Protein AF-A0A7S1MQ57-F1 (afdb_monomer)

Sequence (309 aa):
SARTLACVPDRVHLPRHAWRSRSSGGIPPAQSTDMIHCTVWNVAGEHLELELEPSRDIWSVKQAIASEWRMPATCQKIVLGRSVLQDKLHIGSICPGGETTLSLMLVISLDSLCSVLYGTRRRGQIEALGDLGVLGPRGGSAALTAVIGRLEDIHEDVRQAAVRALKEVAHRGDPIAFAAVSARLEHEDPDVRRTVVEALAQIALPGDQQAVALVCTRLEDIHEDVRRSAVQALEQVAGRGNEQALALLLRLLRHQNGAVRRAALHALSRVVRHGDQRAVTAASECLERENEISVRRSVVQALALVAAK

InterPro domains:
  IPR000626 Ubiquitin-like domain [PS50053] (36-106)
  IPR000626 Ubiquitin-like domain [SM00213] (36-107)
  IPR004155 PBS lyase HEAT-like repeat [SM00567] (156-188)
  IPR004155 PBS lyase HEAT-like repeat [SM00567] (190-222)
  IPR004155 PBS lyase HEAT-like repeat [SM00567] (224-256)
  IPR004155 PBS lyase HEAT-like repeat [SM00567] (258-290)
  IPR011989 Armadillo-like helical [G3DSA:1.25.10.10] (110-309)
  IPR016024 Armadillo-type fold [SSF48371] (125-305)
  IPR029071 Ubiquitin-like domain superfamily [SSF54236] (29-106)

Solvent-accessible surface area (backbone atoms only — not comparable to full-atom values): 16988 Å² total; per-residue (Å²): 134,82,89,88,84,92,89,81,91,77,85,85,82,83,82,95,76,83,93,84,79,88,81,93,77,98,66,82,80,77,73,82,73,70,51,29,43,30,39,39,31,38,90,86,72,54,71,47,82,41,85,35,56,44,86,39,33,44,45,61,53,33,51,54,48,22,67,75,70,50,35,48,55,74,33,60,43,42,31,50,99,89,42,76,63,55,53,84,44,39,50,50,80,74,40,74,95,77,54,48,66,44,77,37,39,42,41,85,42,56,69,62,41,52,58,34,55,77,42,93,47,62,69,50,28,30,53,37,27,48,42,44,24,58,40,14,56,82,45,44,72,63,43,46,51,57,32,58,67,26,39,71,44,97,41,68,68,40,21,53,31,18,44,55,17,41,50,45,30,41,58,70,57,38,65,66,59,48,52,64,47,56,72,41,59,80,45,88,55,58,71,34,24,24,46,36,40,54,34,48,38,57,32,47,42,73,56,34,68,65,56,34,51,59,36,55,61,31,29,70,46,92,51,65,64,32,16,52,35,20,34,59,22,40,46,52,21,32,31,75,58,30,66,67,54,48,56,54,32,61,55,31,54,69,47,90,53,59,72,31,25,34,34,24,32,62,27,45,48,55,24,52,45,62,59,44,62,67,61,49,52,51,40,50,58,34,47,76,75,51,81,54,68,71,40,43,50,39,33,56,54,24,45,56,53,31,64,39,127

Secondary structure (DSSP, 8-state):
----------PPPPP------------PPPP----EEEEEEETTS-EEEEEE-TT-BHHHHHHHHHHHHT--GGGEEEEETTEEPPTT-BGGGTSGGG--EEEEEEEE--HHHHHHHTSS-HHHHHHHHHHHHHHGGGGHHHHHHHHHTTTT-SSHHHHHHHHHHHHHHSPTT-HHHHHHHHTTTT-SSHHHHHHHHHHHHHHSPTT-HHHHHHHHGGGG-SSHHHHHHHHHHHHHHT-TT-HHHHHHHHHHTT-SSHHHHHHHHHHHHHHSPTT-HHHHHHHHHHHHH---HHHHHHHHHHHHHHH--

Radius of gyration: 29.79 Å; Cα contacts (8 Å, |Δi|>4): 469; chains: 1; bounding box: 63×73×82 Å

Mean predicted aligned error: 9.72 Å

Organism: Alexandrium catenella (NCBI:txid2925)

Structure (mmCIF, N/CA/C/O backbone):
data_AF-A0A7S1MQ57-F1
#
_entry.id   AF-A0A7S1MQ57-F1
#
loop_
_atom_site.group_PDB
_atom_site.id
_atom_site.type_symbol
_atom_site.label_atom_id
_atom_site.label_alt_id
_atom_site.label_comp_id
_atom_site.label_asym_id
_atom_site.label_entity_id
_atom_site.label_seq_id
_atom_site.pdbx_PDB_ins_code
_atom_site.Cartn_x
_atom_site.Cartn_y
_atom_site.Cartn_z
_atom_site.occupancy
_atom_site.B_iso_or_equiv
_atom_site.auth_seq_id
_atom_site.auth_comp_id
_atom_site.auth_asym_id
_atom_site.auth_atom_id
_atom_site.pdbx_PDB_model_num
ATOM 1 N N . SER A 1 1 ? 5.067 -58.489 -5.556 1.00 39.12 1 SER A N 1
ATOM 2 C CA . SER A 1 1 ? 4.916 -58.619 -4.085 1.00 39.12 1 SER A CA 1
ATOM 3 C C . SER A 1 1 ? 4.414 -57.280 -3.556 1.00 39.12 1 SER A C 1
ATOM 5 O O . SER A 1 1 ? 4.884 -56.268 -4.049 1.00 39.12 1 SER A O 1
ATOM 7 N N . ALA A 1 2 ? 3.304 -57.193 -2.811 1.00 31.59 2 ALA A N 1
ATOM 8 C CA . ALA A 1 2 ? 3.103 -57.632 -1.411 1.00 31.59 2 ALA A CA 1
ATOM 9 C C . ALA A 1 2 ? 3.851 -56.690 -0.428 1.00 31.59 2 ALA A C 1
ATOM 11 O O . ALA A 1 2 ? 5.057 -56.548 -0.580 1.00 31.59 2 ALA A O 1
ATOM 12 N N . ARG A 1 3 ? 3.167 -55.869 0.402 1.00 29.67 3 ARG A N 1
ATOM 13 C CA . ARG A 1 3 ? 2.449 -56.185 1.682 1.00 29.67 3 ARG A CA 1
ATOM 14 C C . ARG A 1 3 ? 3.435 -56.589 2.802 1.00 29.67 3 ARG A C 1
ATOM 16 O O . ARG A 1 3 ? 4.284 -57.416 2.513 1.00 29.67 3 ARG A O 1
ATOM 23 N N . THR A 1 4 ? 3.386 -56.155 4.075 1.00 30.98 4 THR A N 1
ATOM 24 C CA . THR A 1 4 ? 2.591 -55.187 4.909 1.00 30.98 4 THR A CA 1
ATOM 25 C C . THR A 1 4 ? 3.384 -54.987 6.241 1.00 30.98 4 THR A C 1
ATOM 27 O O . THR A 1 4 ? 4.345 -55.725 6.427 1.00 30.98 4 THR A O 1
ATOM 30 N N . LEU A 1 5 ? 3.147 -54.107 7.234 1.00 31.78 5 LEU A N 1
ATOM 31 C CA . LEU A 1 5 ? 2.093 -53.158 7.691 1.00 31.78 5 LEU A CA 1
ATOM 32 C C . LEU A 1 5 ? 2.758 -51.782 8.047 1.00 31.78 5 LEU A C 1
ATOM 34 O O . LEU A 1 5 ? 3.974 -51.690 7.936 1.00 31.78 5 LEU A O 1
ATOM 38 N N . ALA A 1 6 ? 2.140 -50.645 8.435 1.00 31.67 6 ALA A N 1
ATOM 39 C CA . ALA A 1 6 ? 0.781 -50.217 8.851 1.00 31.67 6 ALA A CA 1
ATOM 40 C C . ALA A 1 6 ? 0.363 -50.377 10.351 1.00 31.67 6 ALA A C 1
ATOM 42 O O . ALA A 1 6 ? -0.307 -51.345 10.694 1.00 31.67 6 ALA A O 1
ATOM 43 N N . CYS A 1 7 ? 0.659 -49.396 11.230 1.00 28.64 7 CYS A N 1
ATOM 44 C CA . CYS A 1 7 ? 0.132 -49.334 12.615 1.00 28.64 7 CYS A CA 1
ATOM 45 C C . CYS A 1 7 ? -0.243 -47.892 13.043 1.00 28.64 7 CYS A C 1
ATOM 47 O O . CYS A 1 7 ? 0.541 -46.970 12.821 1.00 28.64 7 CYS A O 1
ATOM 49 N N . VAL A 1 8 ? -1.432 -47.698 13.635 1.00 34.25 8 VAL A N 1
ATOM 50 C CA . VAL A 1 8 ? -2.005 -46.409 14.094 1.00 34.25 8 VAL A CA 1
ATOM 51 C C . VAL A 1 8 ? -2.876 -46.671 15.335 1.00 34.25 8 VAL A C 1
ATOM 53 O O . VAL A 1 8 ? -3.665 -47.612 15.279 1.00 34.25 8 VAL A O 1
ATOM 56 N N . PRO A 1 9 ? -2.804 -45.865 16.415 1.00 34.56 9 PRO A N 1
ATOM 57 C CA . PRO A 1 9 ? -3.698 -46.000 17.564 1.00 34.56 9 PRO A CA 1
ATOM 58 C C . PRO A 1 9 ? -5.023 -45.231 17.381 1.00 34.56 9 PRO A C 1
ATOM 60 O O . PRO A 1 9 ? -5.076 -44.006 17.445 1.00 34.56 9 PRO A O 1
ATOM 63 N N . ASP A 1 10 ? -6.076 -46.004 17.133 1.00 30.19 10 ASP A N 1
ATOM 64 C CA . ASP A 1 10 ? -7.460 -45.887 17.620 1.00 30.19 10 ASP A CA 1
ATOM 65 C C . ASP A 1 10 ? -8.143 -44.519 17.829 1.00 30.19 10 ASP A C 1
ATOM 67 O O . ASP A 1 10 ? -7.842 -43.728 18.724 1.00 30.19 10 ASP A O 1
ATOM 71 N N . ARG A 1 11 ? -9.260 -44.347 17.105 1.00 30.67 11 ARG A N 1
ATOM 72 C CA . ARG A 1 11 ? -10.361 -43.450 17.488 1.00 30.67 11 ARG A CA 1
ATOM 73 C C . ARG A 1 11 ? -11.275 -44.163 18.489 1.00 30.67 11 ARG A C 1
ATOM 75 O O . ARG A 1 11 ? -11.934 -45.132 18.120 1.00 30.67 11 ARG A O 1
ATOM 82 N N . VAL A 1 12 ? -11.411 -43.641 19.706 1.00 33.25 12 VAL A N 1
ATOM 83 C CA . VAL A 1 12 ? -12.428 -44.123 20.657 1.00 33.25 12 VAL A CA 1
ATOM 84 C C . VAL A 1 12 ? -13.799 -43.532 20.306 1.00 33.25 12 VAL A C 1
ATOM 86 O O . VAL A 1 12 ? -13.978 -42.314 20.301 1.00 33.25 12 VAL A O 1
ATOM 89 N N . HIS A 1 13 ? -14.787 -44.387 20.028 1.00 30.33 13 HIS A N 1
ATOM 90 C CA . HIS A 1 13 ? -16.187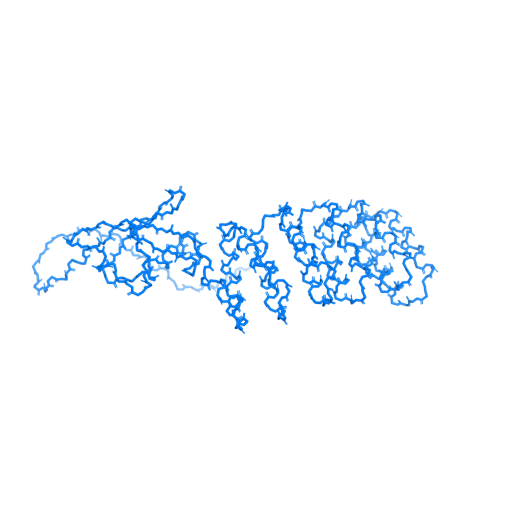 -43.975 19.891 1.00 30.33 13 HIS A CA 1
ATOM 91 C C . HIS A 1 13 ? -16.857 -43.828 21.267 1.00 30.33 13 HIS A C 1
ATOM 93 O O . HIS A 1 13 ? -16.832 -44.756 22.073 1.00 30.33 13 HIS A O 1
ATOM 99 N N . LEU A 1 14 ? -17.526 -42.695 21.504 1.00 33.34 14 LEU A N 1
ATOM 100 C CA . LEU A 1 14 ? -18.406 -42.498 22.662 1.00 33.34 14 LEU A CA 1
ATOM 101 C C . LEU A 1 14 ? -19.848 -42.946 22.331 1.00 33.34 14 LEU A C 1
ATOM 103 O O . LEU A 1 14 ? -20.381 -42.531 21.296 1.00 33.34 14 LEU A O 1
ATOM 107 N N . PRO A 1 15 ? -20.505 -43.764 23.177 1.00 33.03 15 PRO A N 1
ATOM 108 C CA . PRO A 1 15 ? -21.867 -44.241 22.937 1.00 33.03 15 PRO A CA 1
ATOM 109 C C . PRO A 1 15 ? -22.944 -43.218 23.343 1.00 33.03 15 PRO A C 1
ATOM 111 O O . PRO A 1 15 ? -22.799 -42.475 24.313 1.00 33.03 15 PRO A O 1
ATOM 114 N N . ARG A 1 16 ? -24.079 -43.222 22.630 1.00 36.41 16 ARG A N 1
ATOM 115 C CA . ARG A 1 16 ? -25.263 -42.397 22.935 1.00 36.41 16 ARG A CA 1
ATOM 116 C C . ARG A 1 16 ? -26.226 -43.108 23.898 1.00 36.41 16 ARG A C 1
ATOM 118 O O . ARG A 1 16 ? -27.063 -43.881 23.443 1.00 36.41 16 ARG A O 1
ATOM 125 N N . HIS A 1 17 ? -26.209 -42.753 25.182 1.00 32.81 17 HIS A N 1
ATOM 126 C CA . HIS A 1 17 ? -27.318 -43.018 26.114 1.00 32.81 17 HIS A CA 1
ATOM 127 C C . HIS A 1 17 ? -27.530 -41.770 26.990 1.00 32.81 17 HIS A C 1
ATOM 129 O O . HIS A 1 17 ? -26.590 -41.295 27.611 1.00 32.81 17 HIS A O 1
ATOM 135 N N . ALA A 1 18 ? -28.648 -41.048 26.873 1.00 32.56 18 ALA A N 1
ATOM 136 C CA . ALA A 1 18 ? -30.026 -41.382 27.273 1.00 32.56 18 ALA A CA 1
ATOM 137 C C . ALA A 1 18 ? -30.313 -40.935 28.720 1.00 32.56 18 ALA A C 1
ATOM 139 O O . ALA A 1 18 ? -29.734 -41.446 29.674 1.00 32.56 18 ALA A O 1
ATOM 140 N N . TRP A 1 19 ? -31.219 -39.962 28.856 1.00 31.66 19 TRP A N 1
ATOM 141 C CA . TRP A 1 19 ? -31.580 -39.322 30.122 1.00 31.66 19 TRP A CA 1
ATOM 142 C C . TRP A 1 19 ? -32.188 -40.323 31.117 1.00 31.66 19 TRP A C 1
ATOM 144 O O . TRP A 1 19 ? -33.050 -41.125 30.754 1.00 31.66 19 TRP A O 1
ATOM 154 N N . ARG A 1 20 ? -31.815 -40.213 32.397 1.00 30.41 20 ARG A N 1
ATOM 155 C CA . ARG A 1 20 ? -32.555 -40.795 33.528 1.00 30.41 20 ARG A CA 1
ATOM 156 C C . ARG A 1 20 ? -32.668 -39.777 34.658 1.00 30.41 20 ARG A C 1
ATOM 158 O O . ARG A 1 20 ? -31.769 -38.974 34.875 1.00 30.41 20 ARG A O 1
ATOM 165 N N . SER A 1 21 ? -33.796 -39.816 35.357 1.00 31.53 21 SER A N 1
ATOM 166 C CA . SER A 1 21 ? -34.178 -38.859 36.398 1.00 31.53 21 SER A CA 1
ATOM 167 C C . SER A 1 21 ? -34.260 -39.516 37.777 1.00 31.53 21 SER A C 1
ATOM 169 O O . SER A 1 21 ? -34.684 -40.668 37.848 1.00 31.53 21 SER A O 1
ATOM 171 N N . ARG A 1 22 ? -34.052 -38.712 38.836 1.00 30.22 22 ARG A N 1
ATOM 172 C CA . ARG A 1 22 ? -34.241 -39.030 40.274 1.00 30.22 22 ARG A CA 1
ATOM 173 C C . ARG A 1 22 ? -33.170 -39.972 40.873 1.00 30.22 22 ARG A C 1
ATOM 175 O O . ARG A 1 22 ? -32.734 -40.898 40.206 1.00 30.22 22 ARG A O 1
ATOM 182 N N . SER A 1 23 ? -32.727 -39.798 42.124 1.00 31.56 23 SER A N 1
ATOM 183 C CA . SER A 1 23 ? -32.911 -38.680 43.081 1.00 31.56 23 SER A CA 1
ATOM 184 C C . SER A 1 23 ? -31.938 -38.793 44.273 1.00 31.56 23 SER A C 1
ATOM 186 O O . SER A 1 23 ? -31.261 -39.803 44.423 1.00 31.56 23 SER A O 1
ATOM 188 N N . SER A 1 24 ? -31.966 -37.782 45.156 1.00 36.84 24 SER A N 1
ATOM 189 C CA . SER A 1 24 ? -31.534 -37.818 46.570 1.00 36.84 24 SER A CA 1
ATOM 190 C C . SER A 1 24 ? -30.064 -38.155 46.870 1.00 36.84 24 SER A C 1
ATOM 192 O O . SER A 1 24 ? -29.714 -39.296 47.155 1.00 36.84 24 SER A O 1
ATOM 194 N N . GLY A 1 25 ? -29.246 -37.103 46.953 1.00 31.19 25 GLY A N 1
ATOM 195 C CA . GLY A 1 25 ? -27.956 -37.067 47.647 1.00 31.19 25 GLY A CA 1
ATOM 196 C C . GLY A 1 25 ? -27.639 -35.610 47.996 1.00 31.19 25 GLY A C 1
ATOM 197 O O . GLY A 1 25 ? -27.698 -34.753 47.118 1.00 31.19 25 GLY A O 1
ATOM 198 N N . GLY A 1 26 ? -27.406 -35.302 49.274 1.00 40.75 26 GLY A N 1
ATOM 199 C CA . GLY A 1 26 ? -27.320 -33.921 49.764 1.00 40.75 26 GLY A CA 1
ATOM 200 C C . GLY A 1 26 ? -26.008 -33.225 49.403 1.00 40.75 26 GLY A C 1
ATOM 201 O O . GLY A 1 26 ? -25.047 -33.302 50.161 1.00 40.75 26 GLY A O 1
ATOM 202 N N . ILE A 1 27 ? -25.994 -32.509 48.281 1.00 37.72 27 ILE A N 1
ATOM 203 C CA . ILE A 1 27 ? -24.989 -31.492 47.945 1.00 37.72 27 ILE A CA 1
ATOM 204 C C . ILE A 1 27 ? -25.683 -30.130 48.138 1.00 37.72 27 ILE A C 1
ATOM 206 O O . ILE A 1 27 ? -26.845 -30.014 47.734 1.00 37.72 27 ILE A O 1
ATOM 210 N N . PRO A 1 28 ? -25.055 -29.108 48.759 1.00 35.34 28 PRO A N 1
ATOM 211 C CA . PRO A 1 28 ? -25.629 -27.762 48.764 1.00 35.34 28 PRO A CA 1
ATOM 212 C C . PRO A 1 28 ? -25.883 -27.323 47.314 1.00 35.34 28 PRO A C 1
ATOM 214 O O . PRO A 1 28 ? -25.069 -27.651 46.447 1.00 35.34 28 PRO A O 1
ATOM 217 N N . PRO A 1 29 ? -26.991 -26.621 47.015 1.00 35.69 29 PRO A N 1
ATOM 218 C CA . PRO A 1 29 ? -27.276 -26.228 45.646 1.00 35.69 29 PRO A CA 1
ATOM 219 C C . PRO A 1 29 ? -26.110 -25.393 45.120 1.00 35.69 29 PRO A C 1
ATOM 221 O O . PRO A 1 29 ? -25.782 -24.349 45.687 1.00 35.69 29 PRO A O 1
ATOM 224 N N . ALA A 1 30 ? -25.497 -25.855 44.026 1.00 40.47 30 ALA A N 1
ATOM 225 C CA . ALA A 1 30 ? -24.750 -24.955 43.167 1.00 40.47 30 ALA A CA 1
ATOM 226 C C . ALA A 1 30 ? -25.717 -23.820 42.822 1.00 40.47 30 ALA A C 1
ATOM 228 O O . ALA A 1 30 ? -26.823 -24.086 42.344 1.00 40.47 30 ALA A O 1
ATOM 229 N N . GLN A 1 31 ? -25.342 -22.591 43.178 1.00 43.78 31 GLN A N 1
ATOM 230 C CA . GLN A 1 31 ? -26.165 -21.413 42.928 1.00 43.78 31 GLN A CA 1
ATOM 231 C C . GLN A 1 31 ? -26.546 -21.418 41.449 1.00 43.78 31 GLN A C 1
ATOM 233 O O . GLN A 1 31 ? -25.677 -21.663 40.607 1.00 43.78 31 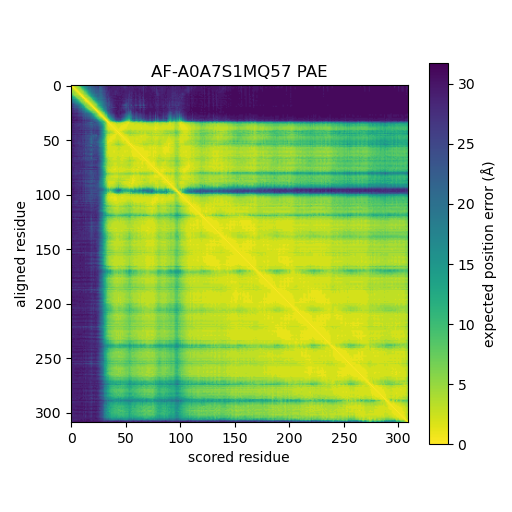GLN A O 1
ATOM 238 N N . SER A 1 32 ? -27.817 -21.164 41.124 1.00 45.31 32 SER A N 1
ATOM 239 C CA . SER A 1 32 ? -28.126 -20.806 39.748 1.00 45.31 32 SER A CA 1
ATOM 240 C C . SER A 1 32 ? -27.392 -19.496 39.483 1.00 45.31 32 SER A C 1
ATOM 242 O O . SER A 1 32 ? -27.707 -18.445 40.037 1.00 45.31 32 SER A O 1
ATOM 244 N N . THR A 1 33 ? -26.314 -19.585 38.710 1.00 56.50 33 THR A N 1
ATOM 245 C CA . THR A 1 33 ? -25.716 -18.422 38.073 1.00 56.50 33 THR A CA 1
ATOM 246 C C . THR A 1 33 ? -26.714 -18.004 37.013 1.00 56.50 33 THR A C 1
ATOM 248 O O . THR A 1 33 ? -26.653 -18.490 35.885 1.00 56.50 33 THR A O 1
ATOM 251 N N . ASP A 1 34 ? -27.699 -17.211 37.432 1.00 76.69 34 ASP A N 1
ATOM 252 C CA . ASP A 1 34 ? -28.772 -16.735 36.573 1.00 76.69 34 ASP A CA 1
ATOM 253 C C . ASP A 1 34 ? -28.119 -15.982 35.409 1.00 76.69 34 ASP A C 1
ATOM 255 O O . ASP A 1 34 ? -27.499 -14.928 35.586 1.00 76.69 34 ASP A O 1
ATOM 259 N N . MET A 1 35 ? -28.146 -16.620 34.238 1.00 87.94 35 MET A N 1
ATOM 260 C CA . MET A 1 35 ? -27.436 -16.147 33.057 1.00 87.94 35 MET A CA 1
ATOM 261 C C . MET A 1 35 ? -28.122 -14.887 32.544 1.00 87.94 35 MET A C 1
ATOM 263 O O . MET A 1 35 ? -29.351 -14.807 32.482 1.00 87.94 35 MET A O 1
ATOM 267 N N . ILE A 1 36 ? -27.309 -13.897 32.195 1.00 90.25 36 ILE A N 1
ATOM 268 C CA . ILE A 1 36 ? -27.773 -12.627 31.662 1.00 90.25 36 ILE A CA 1
ATOM 269 C C . ILE A 1 36 ? -27.693 -12.728 30.143 1.00 90.25 36 ILE A C 1
ATOM 271 O O . ILE A 1 36 ? -26.604 -12.703 29.563 1.00 90.25 36 ILE A O 1
ATOM 275 N N . HIS A 1 37 ? -28.861 -12.826 29.517 1.00 92.69 37 HIS A N 1
ATOM 276 C CA . HIS A 1 37 ? -29.028 -12.754 28.078 1.00 92.69 37 HIS A CA 1
ATOM 277 C C . HIS A 1 37 ? -28.747 -11.319 27.620 1.00 92.69 37 HIS A C 1
ATOM 279 O O . HIS A 1 37 ? -29.537 -10.396 27.843 1.00 92.69 37 HIS A O 1
ATOM 285 N N . CYS A 1 38 ? -27.586 -11.108 27.012 1.00 94.25 38 CYS A N 1
ATOM 286 C CA . CYS A 1 38 ? -27.109 -9.801 26.599 1.00 94.25 38 CYS A CA 1
ATOM 287 C C . CYS A 1 38 ? -27.206 -9.638 25.080 1.00 94.25 38 CYS A C 1
ATOM 289 O O . CYS A 1 38 ? -26.449 -10.259 24.334 1.00 94.25 38 CYS A O 1
ATOM 291 N N . THR A 1 39 ? -28.073 -8.740 24.618 1.00 95.25 39 THR A N 1
ATOM 292 C CA . THR A 1 39 ? -28.155 -8.338 23.211 1.00 95.25 39 THR A CA 1
ATOM 293 C C . THR A 1 39 ? -27.267 -7.116 22.978 1.00 95.25 39 THR A C 1
ATOM 295 O O . THR A 1 39 ? -27.551 -6.017 23.461 1.00 95.25 39 THR A O 1
ATOM 298 N N . VAL A 1 40 ? -26.176 -7.287 22.234 1.00 96.62 40 VAL A N 1
ATOM 299 C CA . VAL A 1 40 ? -25.309 -6.188 21.793 1.00 96.62 40 VAL A CA 1
ATOM 300 C C . VAL A 1 40 ? -25.758 -5.731 20.412 1.00 96.62 40 VAL A C 1
ATOM 302 O O . VAL A 1 40 ? -25.633 -6.477 19.448 1.00 96.62 40 VAL A O 1
ATOM 305 N N . TRP A 1 41 ? -26.239 -4.499 20.301 1.00 96.44 41 TRP A N 1
ATOM 306 C CA . TRP A 1 41 ? -26.626 -3.862 19.041 1.00 96.44 41 TRP A CA 1
ATOM 307 C C . TRP A 1 41 ? -25.478 -3.029 18.467 1.00 96.44 41 TRP A C 1
ATOM 309 O O . TRP A 1 41 ? -24.683 -2.472 19.224 1.00 96.44 41 TRP A O 1
ATOM 319 N N . ASN A 1 42 ? -25.425 -2.854 17.146 1.00 93.31 42 ASN A N 1
ATOM 320 C CA . ASN A 1 42 ? -24.592 -1.840 16.495 1.00 93.31 42 ASN A CA 1
ATOM 321 C C . ASN A 1 42 ? -25.435 -0.732 15.837 1.00 93.31 42 ASN A C 1
ATOM 323 O O . ASN A 1 42 ? -26.652 -0.842 15.695 1.00 93.31 42 ASN A O 1
ATOM 327 N N . VAL A 1 43 ? -24.781 0.361 15.435 1.00 89.19 43 VAL A N 1
ATOM 328 C CA . VAL A 1 43 ? -25.449 1.548 14.862 1.00 89.19 43 VAL A CA 1
ATOM 329 C C . VAL A 1 43 ? -26.128 1.318 13.501 1.00 89.19 43 VAL A C 1
ATOM 331 O O . VAL A 1 43 ? -26.846 2.200 13.039 1.00 89.19 43 VAL A O 1
ATOM 334 N N . ALA A 1 44 ? -25.926 0.160 12.862 1.00 88.31 44 ALA A N 1
ATOM 335 C CA . ALA A 1 44 ? -26.622 -0.250 11.640 1.00 88.31 44 ALA A CA 1
ATOM 336 C C . ALA A 1 44 ? -27.863 -1.130 11.913 1.00 88.31 44 ALA A C 1
ATOM 338 O O . ALA A 1 44 ? -28.582 -1.471 10.976 1.00 88.31 44 ALA A O 1
ATOM 339 N N . GLY A 1 45 ? -28.134 -1.484 13.177 1.00 90.38 45 GLY A N 1
ATOM 340 C CA . GLY A 1 45 ? -29.258 -2.336 13.581 1.00 90.38 45 GLY A CA 1
ATOM 341 C C . GLY A 1 45 ? -28.957 -3.840 13.591 1.00 90.38 45 GLY A C 1
ATOM 342 O O . GLY A 1 45 ? -29.840 -4.632 13.921 1.00 90.38 45 GLY A O 1
ATOM 343 N N . GLU A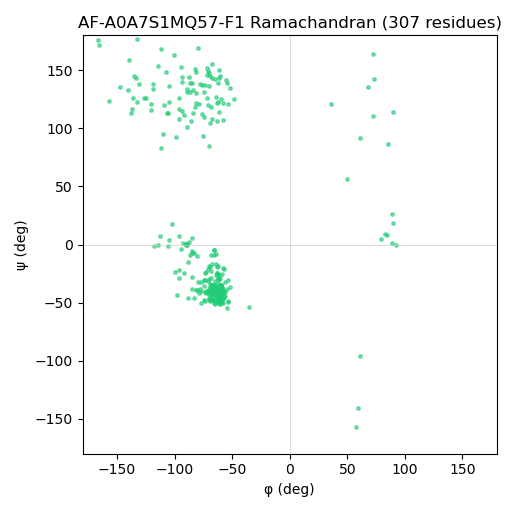 1 46 ? -27.725 -4.249 13.276 1.00 92.56 46 GLU A N 1
ATOM 344 C CA . GLU A 1 46 ? -27.272 -5.628 13.489 1.00 92.56 46 GLU A CA 1
ATOM 345 C C . GLU A 1 46 ? -27.094 -5.880 14.998 1.00 92.56 46 GLU A C 1
ATOM 347 O O . GLU A 1 46 ? -26.744 -4.963 15.750 1.00 92.56 46 GLU A O 1
ATOM 352 N N . HIS A 1 47 ? -27.313 -7.116 15.450 1.00 94.38 47 HIS A N 1
ATOM 353 C CA . HIS A 1 47 ? -27.174 -7.494 16.857 1.00 94.38 47 HIS A CA 1
ATOM 354 C C . HIS A 1 47 ? -26.512 -8.861 17.050 1.00 94.38 47 HIS A C 1
ATOM 356 O O . HIS A 1 47 ? -26.458 -9.684 16.138 1.00 94.38 47 HIS A O 1
ATOM 362 N N . LEU A 1 48 ? -25.966 -9.058 18.248 1.00 94.88 48 LEU A N 1
ATOM 363 C CA . LEU A 1 48 ? -25.315 -10.275 18.714 1.00 94.88 48 LEU A CA 1
ATOM 364 C C . LEU A 1 48 ? -25.863 -10.620 20.100 1.00 94.88 48 LEU A C 1
ATOM 366 O O . LEU A 1 48 ? -25.774 -9.810 21.021 1.00 94.88 48 LEU A O 1
ATOM 370 N N . GLU A 1 49 ? -26.425 -11.815 20.236 1.00 95.38 49 GLU A N 1
ATOM 371 C CA . GLU A 1 49 ? -26.909 -12.361 21.506 1.00 95.38 49 GLU A CA 1
ATOM 372 C C . GLU A 1 49 ? -25.783 -13.128 22.214 1.00 95.38 49 GLU A C 1
ATOM 374 O O . GLU A 1 49 ? -25.065 -13.914 21.594 1.00 95.38 49 GLU A O 1
ATOM 379 N N . LEU A 1 50 ? -25.612 -12.885 23.515 1.00 93.69 50 LEU A N 1
ATOM 380 C CA . LEU A 1 50 ? -24.568 -13.476 24.352 1.00 93.69 50 LEU A CA 1
ATOM 381 C C . LEU A 1 50 ? -25.154 -13.916 25.696 1.00 93.69 50 LEU A C 1
ATOM 383 O O . LEU A 1 50 ? -25.699 -13.095 26.426 1.00 93.69 50 LEU A O 1
ATOM 387 N N . GLU A 1 51 ? -24.967 -15.179 26.071 1.00 93.38 51 GLU A N 1
ATOM 388 C CA . GLU A 1 51 ? -25.260 -15.659 27.427 1.00 93.38 51 GLU A CA 1
ATOM 389 C C . GLU A 1 51 ? -24.063 -15.375 28.344 1.00 93.38 51 GLU A C 1
ATOM 391 O O . GLU A 1 51 ? -22.983 -15.945 28.163 1.00 93.38 51 GLU A O 1
ATOM 396 N N . LEU A 1 52 ? -24.236 -14.481 29.322 1.00 91.31 52 LEU A N 1
ATOM 397 C CA . LEU A 1 52 ? -23.153 -13.991 30.178 1.00 91.31 52 LEU A CA 1
ATOM 398 C C . LEU A 1 52 ? -23.387 -14.325 31.655 1.00 91.31 52 LEU A C 1
ATOM 400 O O . LEU A 1 52 ? -24.451 -14.065 32.210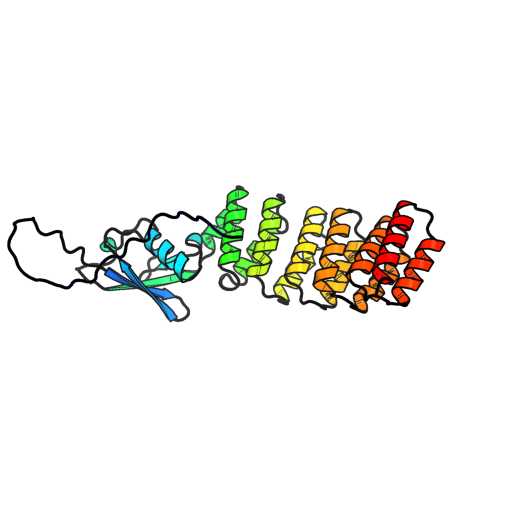 1.00 91.31 52 LEU A O 1
ATOM 404 N N . GLU A 1 53 ? -22.355 -14.835 32.328 1.00 90.75 53 GLU A N 1
ATOM 405 C CA . GLU A 1 53 ? -22.352 -14.888 33.793 1.00 90.75 53 GLU A CA 1
ATOM 406 C C . GLU A 1 53 ? -22.281 -13.452 34.368 1.00 90.75 53 GLU A C 1
ATOM 408 O O . GLU A 1 53 ? -21.499 -12.636 33.860 1.00 90.75 53 GLU A O 1
ATOM 413 N N . PRO A 1 54 ? -22.963 -13.137 35.488 1.00 89.38 54 PRO A N 1
ATOM 414 C CA . PRO A 1 54 ? -22.843 -11.837 36.167 1.00 89.38 54 PRO A CA 1
ATOM 415 C C . PRO A 1 54 ? -21.409 -11.474 36.605 1.00 89.38 54 PRO A C 1
ATOM 417 O O . PRO A 1 54 ? -21.106 -10.300 36.828 1.00 89.38 54 PRO A O 1
ATOM 420 N N . SER A 1 55 ? -20.540 -12.486 36.721 1.00 90.06 55 SER A N 1
ATOM 421 C CA . SER A 1 55 ? -19.108 -12.419 37.041 1.00 90.06 55 SER A CA 1
ATOM 422 C C . SER A 1 55 ? -18.239 -11.831 35.921 1.00 90.06 55 SER A C 1
ATOM 424 O O . SER A 1 55 ? -17.102 -11.440 36.185 1.00 90.06 55 SER A O 1
ATOM 426 N N . ARG A 1 56 ? -18.733 -11.792 34.675 1.00 92.69 56 ARG A N 1
ATOM 427 C CA . ARG A 1 56 ? -17.962 -11.329 33.513 1.00 92.69 56 ARG A CA 1
ATOM 428 C C . ARG A 1 56 ? -17.752 -9.828 33.534 1.00 92.69 56 ARG A C 1
ATOM 430 O O . ARG A 1 56 ? -18.579 -9.079 34.046 1.00 92.69 56 ARG A O 1
ATOM 437 N N . ASP A 1 57 ? -16.658 -9.403 32.916 1.00 95.12 57 ASP A N 1
ATOM 438 C CA . ASP A 1 57 ? -16.332 -8.003 32.693 1.00 95.12 57 ASP A CA 1
ATOM 439 C C . ASP A 1 57 ? -16.668 -7.549 31.261 1.00 95.12 57 ASP A C 1
ATOM 441 O O . ASP A 1 57 ? -16.857 -8.348 30.339 1.00 95.12 57 ASP A O 1
ATOM 445 N N . ILE A 1 58 ? -16.742 -6.234 31.061 1.00 95.25 58 ILE A N 1
ATOM 446 C CA . ILE A 1 58 ? -16.973 -5.625 29.743 1.00 95.25 58 ILE A CA 1
ATOM 447 C C . ILE A 1 58 ? -15.858 -5.987 28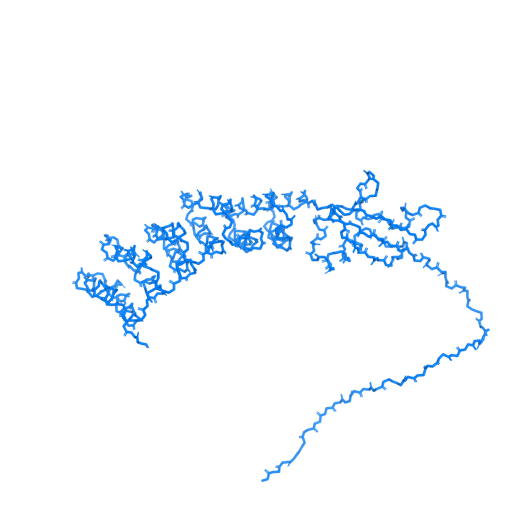.749 1.00 95.25 58 ILE A C 1
ATOM 449 O O . ILE A 1 58 ? -16.125 -6.102 27.553 1.00 95.25 58 ILE A O 1
ATOM 453 N N . TRP A 1 59 ? -14.632 -6.244 29.214 1.00 94.25 59 TRP A N 1
ATOM 454 C CA . TRP A 1 59 ? -13.559 -6.776 28.372 1.00 94.25 59 TRP A CA 1
ATOM 455 C C . TRP A 1 59 ? -13.890 -8.159 27.783 1.00 94.25 59 TRP A C 1
ATOM 457 O O . TRP A 1 59 ? -13.706 -8.361 26.582 1.00 94.25 59 TRP A O 1
ATOM 467 N N . SER A 1 60 ? -14.448 -9.086 28.570 1.00 93.75 60 SER A N 1
ATOM 468 C CA . SER A 1 60 ? -14.924 -10.389 28.073 1.00 93.75 60 SER A CA 1
ATOM 469 C C . SER A 1 60 ? -15.978 -10.226 26.970 1.00 93.75 60 SER A C 1
ATOM 471 O O . SER A 1 60 ? -15.924 -10.919 25.953 1.00 93.75 60 SER A O 1
ATOM 473 N N . VAL A 1 61 ? -16.901 -9.269 27.126 1.00 94.56 61 VAL A N 1
ATOM 474 C CA . VAL A 1 61 ? -17.911 -8.948 26.099 1.00 94.56 61 VAL A CA 1
ATOM 475 C C . VAL A 1 61 ? -17.249 -8.399 24.833 1.00 94.56 61 VAL A C 1
ATOM 477 O O . VAL A 1 61 ? -17.558 -8.855 23.732 1.00 94.56 61 VAL A O 1
ATOM 480 N N . LYS A 1 62 ? -16.269 -7.495 24.971 1.00 95.56 62 LYS A N 1
ATOM 481 C CA . LYS A 1 62 ? -15.486 -6.993 23.831 1.00 95.56 62 LYS A CA 1
ATOM 482 C C . LYS A 1 62 ? -14.749 -8.101 23.081 1.00 95.56 62 LYS A C 1
ATOM 484 O O . LYS A 1 62 ? -14.675 -8.053 21.854 1.00 95.56 62 LYS A O 1
ATOM 489 N N . GLN A 1 63 ? -14.215 -9.099 23.788 1.00 94.56 63 GLN A N 1
ATOM 490 C CA . GLN A 1 63 ? -13.556 -10.253 23.170 1.00 94.56 63 GLN A CA 1
ATOM 491 C C . GLN A 1 63 ? -14.537 -11.127 22.375 1.00 94.56 63 GLN A C 1
ATOM 493 O O . GLN A 1 63 ? -14.204 -11.534 21.262 1.00 94.56 63 GLN A O 1
ATOM 498 N N . ALA A 1 64 ? -15.753 -11.357 22.885 1.00 94.00 64 ALA A N 1
ATOM 499 C CA . ALA A 1 64 ? -16.798 -12.077 22.151 1.00 94.00 64 ALA A CA 1
ATOM 500 C C . ALA A 1 64 ? -17.191 -11.338 20.856 1.00 94.00 64 ALA A C 1
ATOM 502 O O . ALA A 1 64 ? -17.126 -11.913 19.768 1.00 94.00 64 ALA A O 1
ATOM 503 N N . ILE A 1 65 ? -17.478 -10.034 20.954 1.00 94.06 65 ILE A N 1
ATOM 504 C CA . ILE A 1 65 ? -17.774 -9.177 19.794 1.00 94.06 65 ILE A CA 1
ATOM 505 C C . ILE A 1 65 ? -16.595 -9.158 18.802 1.00 94.06 65 ILE A C 1
ATOM 507 O O . ILE A 1 65 ? -16.804 -9.181 17.589 1.00 94.06 65 ILE A O 1
ATOM 511 N N . ALA A 1 66 ? -15.349 -9.132 19.289 1.00 93.94 66 ALA A N 1
ATOM 512 C CA . ALA A 1 66 ? -14.164 -9.101 18.432 1.00 93.94 66 ALA A CA 1
ATOM 513 C C . ALA A 1 66 ? -13.992 -10.384 17.608 1.00 93.94 66 ALA A C 1
ATOM 515 O O . ALA A 1 66 ? -13.595 -10.302 16.444 1.00 93.94 66 ALA A O 1
ATOM 516 N N . SER A 1 67 ? -14.318 -11.539 18.196 1.00 92.38 67 SER A N 1
ATOM 517 C CA . SER A 1 67 ? -14.331 -12.831 17.506 1.00 92.38 67 SER A CA 1
ATOM 518 C C . SER A 1 67 ? -15.403 -12.869 16.414 1.00 92.38 67 SER A C 1
ATOM 520 O O . SER A 1 67 ? -15.097 -13.188 15.266 1.00 92.38 67 SER A O 1
ATOM 522 N N . GLU A 1 68 ? -16.643 -12.508 16.755 1.00 93.56 68 GLU A N 1
ATOM 523 C CA . GLU A 1 68 ? -17.793 -12.685 15.862 1.00 93.56 68 GLU A CA 1
ATOM 524 C C . GLU A 1 68 ? -17.844 -11.628 14.749 1.00 93.56 68 GLU A C 1
ATOM 526 O O . GLU A 1 68 ? -17.917 -11.943 13.562 1.00 93.56 68 GLU A O 1
ATOM 531 N N . TRP A 1 69 ? -17.733 -10.346 15.108 1.00 91.88 69 TRP A N 1
ATOM 532 C CA . TRP A 1 69 ? -17.859 -9.232 14.161 1.00 91.88 69 TRP A CA 1
ATOM 533 C C . TRP A 1 69 ? -16.538 -8.829 13.498 1.00 91.88 69 TRP A C 1
ATOM 535 O O . TRP A 1 69 ? -16.536 -7.912 12.672 1.00 91.88 69 TRP A O 1
ATOM 545 N N . ARG A 1 70 ? -15.427 -9.511 13.825 1.00 91.75 70 ARG A N 1
ATOM 546 C CA . ARG A 1 70 ? -14.060 -9.226 13.345 1.00 91.75 70 ARG A CA 1
ATOM 547 C C . ARG A 1 70 ? -13.687 -7.753 13.509 1.00 91.75 70 ARG A C 1
ATOM 549 O O . ARG A 1 70 ? -13.364 -7.058 12.551 1.00 91.75 70 ARG A O 1
ATOM 556 N N . MET A 1 71 ? -13.789 -7.266 14.739 1.00 92.69 71 MET A N 1
ATOM 557 C CA . MET A 1 71 ? -13.570 -5.863 15.080 1.00 92.69 71 MET A CA 1
ATOM 558 C C . MET A 1 71 ? -12.736 -5.773 16.367 1.00 92.69 71 MET A C 1
ATOM 560 O O . MET A 1 71 ? -13.218 -6.200 17.420 1.00 92.69 71 MET A O 1
ATOM 564 N N . PRO A 1 72 ? -11.519 -5.203 16.329 1.00 93.56 72 PRO A N 1
ATOM 565 C CA . PRO A 1 72 ? -10.617 -5.180 17.479 1.00 93.56 72 PRO A CA 1
ATOM 566 C C . PRO A 1 72 ? -11.253 -4.588 18.738 1.00 93.56 72 PRO A C 1
ATOM 568 O O . PRO A 1 72 ? -11.948 -3.578 18.661 1.00 93.56 72 PRO A O 1
ATOM 571 N N . ALA A 1 73 ? -10.997 -5.183 19.909 1.00 92.69 73 ALA A N 1
ATOM 572 C CA . ALA A 1 73 ? -11.546 -4.734 21.199 1.00 92.69 73 ALA A CA 1
ATOM 573 C C . ALA A 1 73 ? -11.166 -3.277 21.556 1.00 92.69 73 ALA A C 1
ATOM 575 O O . ALA A 1 73 ? -11.901 -2.584 22.263 1.00 92.69 73 ALA A O 1
ATOM 576 N N . THR A 1 74 ? -10.042 -2.808 21.013 1.00 90.12 74 THR A N 1
ATOM 577 C CA . THR A 1 74 ? -9.539 -1.425 21.027 1.00 90.12 74 THR A CA 1
ATOM 578 C C . THR A 1 74 ? -10.458 -0.433 20.305 1.00 90.12 74 THR A C 1
ATOM 580 O O . THR A 1 74 ? -10.532 0.722 20.717 1.00 90.12 74 THR A O 1
ATOM 583 N N . CYS A 1 75 ? -11.196 -0.879 19.283 1.00 93.38 75 CYS A N 1
ATOM 584 C CA . CYS A 1 75 ? -12.156 -0.069 18.526 1.00 93.38 75 CYS A CA 1
ATOM 585 C C . CYS A 1 75 ? -13.539 0.033 19.193 1.00 93.38 75 CYS A C 1
ATOM 587 O O . CYS A 1 75 ? -14.418 0.739 18.694 1.00 93.38 75 CYS A O 1
ATOM 589 N N . GLN A 1 76 ? -13.783 -0.717 20.274 1.00 94.19 76 GLN A N 1
ATOM 590 C CA . GLN A 1 76 ? -15.130 -0.940 20.801 1.00 94.19 76 GLN A CA 1
ATOM 591 C C . GLN A 1 76 ? -15.478 0.018 21.940 1.00 94.19 76 GLN A C 1
ATOM 593 O O . GLN A 1 76 ? -14.902 -0.043 23.031 1.00 94.19 76 GLN A O 1
ATOM 598 N N . LYS A 1 77 ? -16.493 0.855 21.718 1.00 94.75 77 LYS A N 1
ATOM 599 C CA . LYS A 1 77 ? -17.074 1.746 22.726 1.00 94.75 77 LYS A CA 1
ATOM 600 C C . LYS A 1 77 ? -18.472 1.234 23.069 1.00 94.75 77 LYS A C 1
ATOM 602 O O . LYS A 1 77 ? -19.434 1.504 22.357 1.00 94.75 77 LYS A O 1
ATOM 607 N N . ILE A 1 78 ? -18.557 0.433 24.130 1.00 95.00 78 ILE A N 1
ATOM 608 C CA . ILE A 1 78 ? -19.816 -0.151 24.611 1.00 95.00 78 ILE A CA 1
ATOM 609 C C . ILE A 1 78 ? -20.524 0.870 25.510 1.00 95.00 78 ILE A C 1
ATOM 611 O O . ILE A 1 78 ? -19.901 1.485 26.377 1.00 95.00 78 ILE A O 1
ATOM 615 N N . VAL A 1 79 ? -21.820 1.066 25.281 1.00 95.06 79 VAL A N 1
ATOM 616 C CA . VAL A 1 79 ? -22.655 2.094 25.909 1.00 95.06 79 VAL A CA 1
ATOM 617 C C . VAL A 1 79 ? -23.937 1.465 26.450 1.00 95.06 79 VAL A C 1
ATOM 619 O O . VAL A 1 79 ? -24.575 0.660 25.772 1.00 95.06 79 VAL A O 1
ATOM 622 N N . LEU A 1 80 ? -24.345 1.879 27.651 1.00 93.56 80 LEU A N 1
ATOM 623 C CA . LEU A 1 80 ? -25.664 1.598 28.221 1.00 93.56 80 LEU A CA 1
ATOM 624 C C . LEU A 1 80 ? -26.367 2.929 28.511 1.00 93.56 80 LEU A C 1
ATOM 626 O O . LEU A 1 80 ? -25.894 3.740 29.313 1.00 93.56 80 LEU A O 1
ATOM 630 N N . GLY A 1 81 ? -27.477 3.187 27.816 1.00 88.19 81 GLY A N 1
ATOM 631 C CA . GLY A 1 81 ? -28.210 4.454 27.887 1.00 88.19 81 GLY A CA 1
ATOM 632 C C . GLY A 1 81 ? -27.365 5.653 27.437 1.00 88.19 81 GLY A C 1
ATOM 633 O O . GLY A 1 81 ? -27.281 5.951 26.251 1.00 88.19 81 GLY A O 1
ATOM 634 N N . ARG A 1 82 ? -26.754 6.361 28.396 1.00 87.50 82 ARG A N 1
ATOM 635 C CA . ARG A 1 82 ? -25.861 7.518 28.162 1.00 87.50 82 ARG A CA 1
ATOM 636 C C . ARG A 1 82 ? -24.424 7.295 28.652 1.00 87.50 82 ARG A C 1
ATOM 638 O O . ARG A 1 82 ? -23.590 8.184 28.501 1.00 87.50 82 ARG A O 1
ATOM 645 N N . SER A 1 83 ? -24.134 6.138 29.244 1.00 91.69 83 SER A N 1
ATOM 646 C CA . SER A 1 83 ? -22.868 5.855 29.925 1.00 91.69 83 SER A CA 1
ATOM 647 C C . SER A 1 83 ? -21.987 4.940 29.083 1.00 91.69 83 SER A C 1
ATOM 649 O O . SER A 1 83 ? -22.392 3.826 28.754 1.00 91.69 83 SER A O 1
ATOM 651 N N . VAL A 1 84 ? -20.766 5.384 28.770 1.00 94.00 84 VAL A N 1
ATOM 652 C CA . VAL A 1 84 ? -19.723 4.512 28.206 1.00 94.00 84 VAL A CA 1
ATOM 653 C C . VAL A 1 84 ? -19.227 3.582 29.311 1.00 94.00 84 VAL A C 1
ATOM 655 O O . VAL A 1 84 ? -18.837 4.047 30.384 1.00 94.00 84 VAL A O 1
ATOM 658 N N . LEU A 1 85 ? -19.247 2.278 29.058 1.00 94.19 85 LEU A N 1
ATOM 659 C CA . LEU A 1 85 ? -18.864 1.268 30.037 1.00 94.19 85 LEU A CA 1
ATOM 660 C C . LEU A 1 85 ? -17.347 1.045 30.022 1.00 94.19 85 LEU A C 1
ATOM 662 O O . LEU A 1 85 ? -16.720 1.015 28.964 1.00 94.19 85 LEU A O 1
ATOM 666 N N . GLN A 1 86 ? -16.753 0.905 31.209 1.00 93.75 86 GLN A N 1
ATOM 667 C CA . GLN A 1 86 ? -15.321 0.645 31.365 1.00 93.75 86 GLN A CA 1
ATOM 668 C C . GLN A 1 86 ? -15.036 -0.856 31.324 1.00 93.75 86 GLN A C 1
ATOM 670 O O . GLN A 1 86 ? -15.784 -1.639 31.899 1.00 93.75 86 GLN A O 1
ATOM 675 N N . ASP A 1 87 ? -13.904 -1.242 30.738 1.00 93.75 87 ASP A N 1
ATOM 676 C CA . ASP A 1 87 ? -13.519 -2.638 30.484 1.00 93.75 87 ASP A CA 1
ATOM 677 C C . ASP A 1 87 ? -13.560 -3.556 31.724 1.00 93.75 87 ASP A C 1
ATOM 679 O O . ASP A 1 87 ? -13.873 -4.733 31.592 1.00 93.75 87 ASP A O 1
ATOM 683 N N . LYS A 1 88 ? -13.307 -3.015 32.926 1.00 94.12 88 LYS A N 1
ATOM 684 C CA . LYS A 1 88 ? -13.315 -3.742 34.217 1.00 94.12 88 LYS A CA 1
ATOM 685 C C . LYS A 1 88 ? -14.675 -3.765 34.939 1.00 94.12 88 LYS A C 1
ATOM 687 O O . LYS A 1 88 ? -14.770 -4.265 36.061 1.00 94.12 88 LYS A O 1
ATOM 692 N N . LEU A 1 89 ? -15.709 -3.154 34.364 1.00 93.69 89 LEU A N 1
ATOM 693 C CA . LEU A 1 89 ? -17.054 -3.145 34.938 1.00 93.69 89 LEU A CA 1
ATOM 694 C C . LEU A 1 89 ? -17.686 -4.531 34.768 1.00 93.69 89 LEU A C 1
ATOM 696 O O . LEU A 1 89 ? -17.538 -5.131 33.707 1.00 93.69 89 LEU A O 1
ATOM 700 N N . HIS A 1 90 ? -18.364 -5.038 35.799 1.00 92.94 90 HIS A N 1
ATOM 701 C CA . HIS A 1 90 ? -18.927 -6.390 35.788 1.00 92.94 90 HIS A CA 1
ATOM 702 C C . HIS A 1 90 ? -20.389 -6.373 35.311 1.00 92.94 90 HIS A C 1
ATOM 704 O O . HIS A 1 90 ? -21.137 -5.449 35.633 1.00 92.94 90 HIS A O 1
ATOM 710 N N . ILE A 1 91 ? -20.832 -7.391 34.571 1.00 90.38 91 ILE A N 1
ATOM 711 C CA . ILE A 1 91 ? -22.189 -7.428 33.993 1.00 90.38 91 ILE A CA 1
ATOM 712 C C . ILE A 1 91 ? -23.272 -7.424 35.086 1.00 90.38 91 ILE A C 1
ATOM 714 O O . ILE A 1 91 ? -24.263 -6.699 34.979 1.00 90.38 91 ILE A O 1
ATOM 718 N N . GLY A 1 92 ? -23.039 -8.113 36.207 1.00 86.00 92 GLY A N 1
ATOM 719 C CA . GLY A 1 92 ? -23.937 -8.081 37.366 1.00 86.00 92 GLY A CA 1
ATOM 720 C C . GLY A 1 92 ? -24.094 -6.700 38.025 1.00 86.00 92 GLY A C 1
ATOM 721 O O . GLY A 1 92 ? -25.070 -6.480 38.732 1.00 86.00 92 GLY A O 1
ATOM 722 N N . SER A 1 93 ? -23.182 -5.744 37.790 1.00 87.12 93 SER A N 1
ATOM 723 C CA . SER A 1 93 ? -23.294 -4.383 38.349 1.00 87.12 93 SER A CA 1
ATOM 724 C C . SER A 1 93 ? -24.125 -3.420 37.492 1.00 87.12 93 SER A C 1
ATOM 726 O O . SER A 1 93 ? -24.401 -2.307 37.933 1.00 87.12 93 SER A O 1
ATOM 728 N N . ILE A 1 94 ? -24.499 -3.823 36.272 1.00 86.94 94 ILE A N 1
ATOM 729 C CA . ILE A 1 94 ? -25.290 -3.018 35.320 1.00 86.94 94 ILE A CA 1
ATOM 730 C C . ILE A 1 94 ? -26.686 -3.593 35.033 1.00 86.94 94 ILE A C 1
ATOM 732 O O . ILE A 1 94 ? -27.447 -2.966 34.303 1.00 86.94 94 ILE A O 1
ATOM 736 N N . CYS A 1 95 ? -27.034 -4.731 35.643 1.00 82.06 95 CYS A N 1
ATOM 737 C CA . CYS A 1 95 ? -28.349 -5.377 35.555 1.00 82.06 95 CYS A CA 1
ATOM 738 C C . CYS A 1 95 ? -29.053 -5.293 36.927 1.00 82.06 95 CYS A C 1
ATOM 740 O O . CYS A 1 95 ? -28.929 -6.210 37.745 1.00 82.06 95 CYS A O 1
ATOM 742 N N . PRO A 1 96 ? -29.713 -4.168 37.259 1.00 60.62 96 PRO A N 1
ATOM 743 C CA . PRO A 1 96 ? -30.341 -3.989 38.564 1.00 60.62 96 PRO A CA 1
ATOM 744 C C . PRO A 1 96 ? -31.568 -4.900 38.739 1.00 60.62 96 PRO A C 1
ATOM 746 O O . PRO A 1 96 ? -32.346 -5.111 37.818 1.00 60.62 96 PRO A O 1
ATOM 749 N N . GLY A 1 97 ? -31.788 -5.392 39.960 1.00 60.12 97 GLY A N 1
ATOM 750 C CA . GLY A 1 97 ? -33.082 -5.964 40.365 1.00 60.12 97 GLY A CA 1
ATOM 751 C C . GLY A 1 97 ? -33.399 -7.395 39.909 1.00 60.12 97 GLY A C 1
ATOM 752 O O . GLY A 1 97 ? -34.490 -7.867 40.212 1.00 60.12 97 GLY A O 1
ATOM 753 N N . GLY A 1 98 ? -32.473 -8.099 39.249 1.00 61.50 98 GLY A N 1
ATOM 754 C CA . GLY A 1 98 ? -32.695 -9.479 38.788 1.00 61.50 98 GLY A CA 1
ATOM 755 C C . GLY A 1 98 ? -33.302 -9.591 37.386 1.00 61.50 98 GLY A C 1
ATOM 756 O O . GLY A 1 98 ? -33.833 -10.641 37.031 1.00 61.50 98 GLY A O 1
ATOM 757 N N . GLU A 1 99 ? -33.223 -8.530 36.580 1.00 67.62 99 GLU A N 1
ATOM 758 C CA . GLU A 1 99 ? -33.478 -8.614 35.140 1.00 67.62 99 GLU A CA 1
ATOM 759 C C . GLU A 1 99 ? -32.434 -9.530 34.476 1.00 67.62 99 GLU A C 1
ATOM 761 O O . GLU A 1 99 ? -31.232 -9.273 34.543 1.00 67.62 99 GLU A O 1
ATOM 766 N N . THR A 1 100 ? -32.890 -10.596 33.813 1.00 82.81 100 THR A N 1
ATOM 767 C CA . THR A 1 100 ? -32.030 -11.545 33.079 1.00 82.81 100 THR A CA 1
ATOM 768 C C . THR A 1 100 ? -31.707 -11.092 31.653 1.00 82.81 100 THR A C 1
ATOM 770 O O . THR A 1 100 ? -31.096 -11.842 30.899 1.00 82.81 100 THR A O 1
ATOM 773 N N . THR A 1 101 ? -32.108 -9.881 31.258 1.00 88.06 101 THR A N 1
ATOM 774 C CA . THR A 1 101 ? -31.953 -9.350 29.895 1.00 88.06 101 THR A CA 1
ATOM 775 C C . THR A 1 101 ? -31.241 -8.002 29.901 1.00 88.06 101 THR A C 1
ATOM 777 O O . THR A 1 101 ? -31.711 -7.067 30.545 1.00 88.06 101 THR A O 1
ATOM 780 N N . LEU A 1 102 ? -30.159 -7.870 29.133 1.00 91.19 102 LEU A N 1
ATOM 781 C CA . LEU A 1 102 ? -29.364 -6.644 29.025 1.00 91.19 102 LEU A CA 1
ATOM 782 C C . LEU A 1 102 ? -29.237 -6.204 27.560 1.00 91.19 102 LEU A C 1
ATOM 784 O O . LEU A 1 102 ? -28.767 -6.964 26.722 1.00 91.19 102 LEU A O 1
ATOM 788 N N . SER A 1 103 ? -29.589 -4.954 27.249 1.00 93.00 103 SER A N 1
ATOM 789 C CA . SER A 1 103 ? -29.419 -4.382 25.905 1.00 93.00 103 SER A CA 1
ATOM 790 C C . SER A 1 103 ? -28.267 -3.376 25.884 1.00 93.00 103 SER A C 1
ATOM 792 O O . SER A 1 103 ? -28.363 -2.305 26.486 1.00 93.00 103 SER A O 1
ATOM 794 N N . LEU A 1 104 ? -27.188 -3.694 25.166 1.00 95.25 104 LEU A N 1
ATOM 795 C CA . LEU A 1 104 ? -26.000 -2.845 25.018 1.00 95.25 104 LEU A CA 1
ATOM 796 C C . LEU A 1 104 ? -25.917 -2.231 23.618 1.00 95.25 104 LEU A C 1
ATOM 798 O O . LEU A 1 104 ? -26.297 -2.854 22.631 1.00 95.25 104 LEU A O 1
ATOM 802 N N . MET A 1 105 ? -25.357 -1.025 23.525 1.00 96.06 105 MET A N 1
ATOM 803 C CA . MET A 1 105 ? -25.075 -0.341 22.261 1.00 96.06 105 MET A CA 1
ATOM 804 C C . MET A 1 105 ? -23.565 -0.298 22.014 1.00 96.06 105 MET A C 1
ATOM 806 O O . MET A 1 105 ? -22.818 0.297 22.790 1.00 96.06 105 MET A O 1
ATOM 810 N N . LEU A 1 106 ? -23.110 -0.883 20.911 1.00 95.50 106 LEU A N 1
ATOM 811 C CA . LEU A 1 106 ? -21.758 -0.711 20.394 1.00 95.50 106 LEU A CA 1
ATOM 812 C C . LEU A 1 106 ? -21.683 0.524 19.489 1.00 95.50 106 LEU A C 1
ATOM 814 O O . LEU A 1 106 ? -22.422 0.644 18.510 1.00 95.50 106 LEU A O 1
ATOM 818 N N . VAL A 1 107 ? -20.681 1.365 19.741 1.00 94.06 107 VAL A N 1
ATOM 819 C CA . VAL A 1 107 ? -20.199 2.391 18.811 1.00 94.06 107 VAL A CA 1
ATOM 820 C C . VAL A 1 107 ? -18.728 2.115 18.474 1.00 94.06 107 VAL A C 1
ATOM 822 O O . VAL A 1 107 ? -17.936 1.772 19.354 1.00 94.06 107 VAL A O 1
ATOM 825 N N . ILE A 1 108 ? -18.351 2.269 17.202 1.00 93.19 108 ILE A N 1
ATOM 826 C CA . ILE A 1 108 ? -16.948 2.212 16.763 1.00 93.19 108 ILE A CA 1
ATOM 827 C C . ILE A 1 108 ? -16.254 3.515 17.180 1.00 93.19 108 ILE A C 1
ATOM 829 O O . ILE A 1 108 ? -16.759 4.606 16.919 1.00 93.19 108 ILE A O 1
ATOM 833 N N . SER A 1 109 ? -15.086 3.413 17.808 1.00 93.50 109 SER A N 1
ATOM 834 C CA . SER A 1 109 ? -14.225 4.549 18.144 1.00 93.50 109 SER A CA 1
ATOM 835 C C . SER A 1 109 ? -12.781 4.258 17.755 1.00 93.50 109 SER A C 1
ATOM 837 O O . SER A 1 109 ? -12.306 3.138 17.903 1.00 93.50 109 SER A O 1
ATOM 839 N N . LEU A 1 110 ? -12.072 5.287 17.287 1.00 94.12 110 LEU A N 1
ATOM 840 C CA . LEU A 1 110 ? -10.637 5.222 17.000 1.00 94.12 110 LEU A CA 1
ATOM 841 C C . LEU A 1 110 ? -9.796 5.938 18.071 1.00 94.12 110 LEU A C 1
ATOM 843 O O . LEU A 1 110 ? -8.581 6.021 17.918 1.00 94.12 110 LEU A O 1
ATOM 847 N N . ASP A 1 111 ? -10.414 6.451 19.144 1.00 91.12 111 ASP A N 1
ATOM 848 C CA . ASP A 1 111 ? -9.785 7.357 20.124 1.00 91.12 111 ASP A CA 1
ATOM 849 C C . ASP A 1 111 ? -8.476 6.760 20.682 1.00 91.12 111 ASP A C 1
ATOM 851 O O . ASP A 1 111 ? -7.416 7.393 20.668 1.00 91.12 111 ASP A O 1
ATOM 855 N N . SER A 1 112 ? -8.540 5.496 21.116 1.00 88.75 112 SER A N 1
ATOM 856 C CA . SER A 1 112 ? -7.401 4.752 21.661 1.00 88.75 112 SER A CA 1
ATOM 857 C C . SER A 1 112 ? -6.356 4.396 20.601 1.00 88.75 112 SER A C 1
ATOM 859 O O . SER A 1 112 ? -5.163 4.488 20.883 1.00 88.75 112 SER A O 1
ATOM 861 N N . LEU A 1 113 ? -6.772 4.038 19.380 1.00 93.00 113 LEU A N 1
ATOM 862 C CA . LEU A 1 113 ? -5.839 3.720 18.294 1.00 93.00 113 LEU A CA 1
ATOM 863 C C . LEU A 1 113 ? -5.065 4.961 17.854 1.00 93.00 113 LEU A C 1
ATOM 865 O O . LEU A 1 113 ? -3.841 4.923 17.808 1.00 93.00 113 LEU A O 1
ATOM 869 N N . CYS A 1 114 ? -5.743 6.086 17.626 1.00 91.56 114 CYS A N 1
ATOM 870 C CA . CYS A 1 114 ? -5.103 7.363 17.316 1.00 91.56 114 CYS A CA 1
ATOM 871 C C . CYS A 1 114 ? -4.105 7.773 18.412 1.00 91.56 114 CYS A C 1
ATOM 873 O O . CYS A 1 114 ? -2.974 8.144 18.100 1.00 91.56 114 CYS A O 1
ATOM 875 N N . SER A 1 115 ? -4.471 7.633 19.692 1.00 92.25 115 SER A N 1
ATOM 876 C CA . SER A 1 115 ? -3.558 7.909 20.812 1.00 92.25 115 SER A CA 1
ATOM 877 C C . SER A 1 115 ? -2.292 7.038 20.790 1.00 92.25 115 SER A C 1
ATOM 879 O O . SER A 1 115 ? -1.215 7.529 21.130 1.00 92.25 115 SER A O 1
ATOM 881 N N . VAL A 1 116 ? -2.388 5.777 20.354 1.00 93.94 116 VAL A N 1
ATOM 882 C CA . VAL A 1 116 ? -1.234 4.877 20.196 1.00 93.94 116 VAL A CA 1
ATOM 883 C C . VAL A 1 116 ? -0.422 5.196 18.930 1.00 93.94 116 VAL A C 1
ATOM 885 O O . VAL A 1 116 ? 0.806 5.194 18.990 1.00 93.94 116 VAL A O 1
ATOM 888 N N . LEU A 1 117 ? -1.075 5.527 17.811 1.00 93.50 117 LEU A N 1
ATOM 889 C CA . LEU A 1 117 ? -0.448 5.842 16.515 1.00 93.50 117 LEU A CA 1
ATOM 890 C C . LEU A 1 117 ? 0.399 7.122 16.537 1.00 93.50 117 LEU A C 1
ATOM 892 O O . LEU A 1 117 ? 1.429 7.184 15.858 1.00 93.50 117 LEU A O 1
ATOM 896 N N . TYR A 1 118 ? -0.028 8.121 17.317 1.00 89.38 118 TYR A N 1
ATOM 897 C CA . TYR A 1 118 ? 0.725 9.350 17.598 1.00 89.38 118 TYR A CA 1
ATOM 898 C C . TYR A 1 118 ? 1.648 9.230 18.828 1.00 89.38 118 TYR A C 1
ATOM 900 O O . TYR A 1 118 ? 2.351 10.181 19.169 1.00 89.38 118 TYR A O 1
ATOM 908 N N . GLY A 1 119 ? 1.672 8.070 19.491 1.00 91.25 119 GLY A N 1
ATOM 909 C CA . GLY A 1 119 ? 2.638 7.743 20.536 1.00 91.25 119 GLY A CA 1
ATOM 910 C C . GLY A 1 119 ? 3.998 7.309 19.975 1.00 91.25 119 GLY A C 1
ATOM 911 O O . GLY A 1 119 ? 4.151 7.014 18.796 1.00 91.25 119 GLY A O 1
ATOM 912 N N . THR A 1 120 ? 5.006 7.216 20.845 1.00 88.38 120 THR A N 1
ATOM 913 C CA . THR A 1 120 ? 6.409 6.930 20.470 1.00 88.38 120 THR A CA 1
ATOM 914 C C . THR A 1 120 ? 6.768 5.439 20.379 1.00 88.38 120 THR A C 1
ATOM 916 O O . THR A 1 120 ? 7.929 5.082 20.175 1.00 88.38 120 THR A O 1
ATOM 919 N N . ARG A 1 121 ? 5.806 4.530 20.587 1.00 94.94 121 ARG A N 1
ATOM 920 C CA . ARG A 1 121 ? 6.058 3.081 20.684 1.00 94.94 121 ARG A CA 1
ATOM 921 C C . ARG A 1 121 ? 5.766 2.376 19.359 1.00 94.94 121 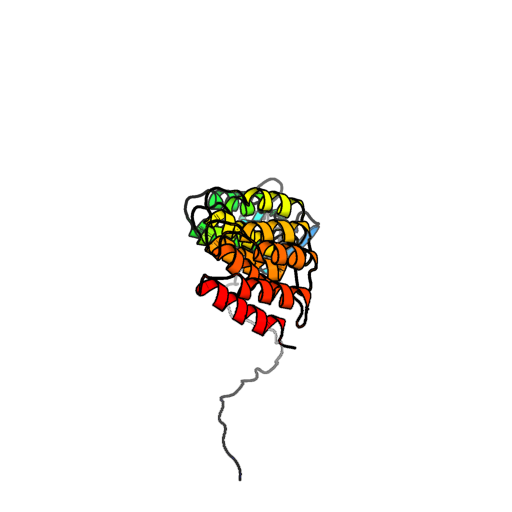ARG A C 1
ATOM 923 O O . ARG A 1 121 ? 4.656 1.881 19.188 1.00 94.94 121 ARG A O 1
ATOM 930 N N . ARG A 1 122 ? 6.785 2.224 18.500 1.00 94.44 122 ARG A N 1
ATOM 931 C CA . ARG A 1 122 ? 6.736 1.506 17.198 1.00 94.44 122 ARG A CA 1
ATOM 932 C C . ARG A 1 122 ? 5.829 0.281 17.187 1.00 94.44 122 ARG A C 1
ATOM 934 O O . ARG A 1 122 ? 4.907 0.191 16.388 1.00 94.44 122 ARG A O 1
ATOM 941 N N . ARG A 1 123 ? 6.050 -0.638 18.133 1.00 95.50 123 ARG A N 1
ATOM 942 C CA . ARG A 1 123 ? 5.262 -1.869 18.267 1.00 95.50 123 ARG A CA 1
ATOM 943 C C . ARG A 1 123 ? 3.762 -1.593 18.431 1.00 95.50 123 ARG A C 1
ATOM 945 O O . ARG A 1 123 ? 2.968 -2.214 17.740 1.00 95.50 123 ARG A O 1
ATOM 952 N N . GLY A 1 124 ? 3.396 -0.639 19.285 1.00 95.44 124 GLY A N 1
ATOM 953 C CA . GLY A 1 124 ? 2.006 -0.221 19.462 1.00 95.44 124 GLY A CA 1
ATOM 954 C C . GLY A 1 124 ? 1.445 0.466 18.216 1.00 95.44 124 GLY A C 1
ATOM 955 O O . GLY A 1 124 ? 0.305 0.207 17.856 1.00 95.44 124 GLY A O 1
ATOM 956 N N . GLN A 1 125 ? 2.240 1.283 17.515 1.00 97.00 125 GLN A N 1
ATOM 957 C CA . GLN A 1 125 ? 1.825 1.884 16.240 1.00 97.00 125 GLN A CA 1
ATOM 958 C C . GLN A 1 125 ? 1.535 0.799 15.183 1.00 97.00 125 GLN A C 1
ATOM 960 O O . GLN A 1 125 ? 0.528 0.880 14.488 1.00 97.00 125 GLN A O 1
ATOM 965 N N . ILE A 1 126 ? 2.366 -0.246 15.098 1.00 97.56 126 ILE A N 1
ATOM 966 C CA . ILE A 1 126 ? 2.178 -1.398 14.196 1.00 97.56 126 ILE A CA 1
ATOM 967 C C . ILE A 1 126 ? 0.945 -2.221 14.588 1.00 97.56 126 ILE A C 1
ATOM 969 O O . ILE A 1 126 ? 0.150 -2.571 13.719 1.00 97.56 126 ILE A O 1
ATOM 973 N N . GLU A 1 127 ? 0.761 -2.505 15.879 1.00 95.56 127 GLU A N 1
ATOM 974 C CA . GLU A 1 127 ? -0.420 -3.207 16.402 1.00 95.56 127 GLU A CA 1
ATOM 975 C C . GLU A 1 127 ? -1.705 -2.399 16.110 1.00 95.56 127 GLU A C 1
ATOM 977 O O . GLU A 1 127 ? -2.670 -2.953 15.590 1.00 95.56 127 GLU A O 1
ATOM 982 N N . ALA A 1 128 ? -1.686 -1.073 16.293 1.00 96.69 128 ALA A N 1
ATOM 983 C CA . ALA A 1 128 ? -2.808 -0.184 15.980 1.00 96.69 128 ALA A CA 1
ATOM 984 C C . ALA A 1 128 ? -3.086 -0.031 14.470 1.00 96.69 128 ALA A C 1
ATOM 986 O O . ALA A 1 128 ? -4.243 0.092 14.071 1.00 96.69 128 ALA A O 1
ATOM 987 N N . LEU A 1 129 ? -2.058 -0.065 13.611 1.00 97.62 129 LEU A N 1
ATOM 988 C CA . LEU A 1 129 ? -2.233 -0.141 12.153 1.00 97.62 129 LEU A CA 1
ATOM 989 C C . LEU A 1 129 ? -2.846 -1.486 11.737 1.00 97.62 129 LEU A C 1
ATOM 991 O O . LEU A 1 129 ? -3.698 -1.519 10.851 1.00 97.62 129 LEU A O 1
ATOM 995 N N . GLY A 1 130 ? -2.466 -2.578 12.408 1.00 96.25 130 GLY A N 1
ATOM 996 C CA . GLY A 1 130 ? -3.115 -3.881 12.271 1.00 96.25 130 GLY A CA 1
ATOM 997 C C . GLY A 1 130 ? -4.601 -3.822 12.625 1.00 96.25 130 GLY A C 1
ATOM 998 O O . GLY A 1 130 ? -5.431 -4.246 11.823 1.00 96.25 130 GLY A O 1
ATOM 999 N N . ASP A 1 131 ? -4.944 -3.222 13.766 1.00 95.75 131 ASP A N 1
ATOM 1000 C CA . ASP A 1 131 ? -6.334 -3.037 14.198 1.00 95.75 131 ASP A CA 1
ATOM 1001 C C . ASP A 1 131 ? -7.154 -2.191 13.204 1.00 95.75 131 ASP A C 1
ATOM 1003 O O . ASP A 1 131 ? -8.277 -2.566 12.857 1.00 95.75 131 ASP A O 1
ATOM 1007 N N . LEU A 1 132 ? -6.593 -1.091 12.678 1.00 96.56 132 LEU A N 1
ATOM 1008 C CA . LEU A 1 132 ? -7.240 -0.318 11.607 1.00 96.56 132 LEU A CA 1
ATOM 1009 C C . LEU A 1 132 ? -7.441 -1.159 10.337 1.00 96.56 132 LEU A C 1
ATOM 1011 O O . LEU A 1 132 ? -8.509 -1.088 9.735 1.00 96.56 132 LEU A O 1
ATOM 1015 N N . GLY A 1 133 ? -6.466 -1.991 9.960 1.00 95.44 133 GLY A N 1
ATOM 1016 C CA . GLY A 1 133 ? -6.588 -2.922 8.835 1.00 95.44 133 GLY A CA 1
ATOM 1017 C C . GLY A 1 133 ? -7.702 -3.961 9.021 1.00 95.44 133 GLY A C 1
ATOM 1018 O O . GLY A 1 133 ? -8.454 -4.218 8.086 1.00 95.44 133 GLY A O 1
ATOM 1019 N N . VAL A 1 134 ? -7.862 -4.518 10.227 1.00 94.88 134 VAL A N 1
ATOM 1020 C CA . VAL A 1 134 ? -8.951 -5.464 10.550 1.00 94.88 134 VAL A CA 1
ATOM 1021 C C . VAL A 1 134 ? -10.318 -4.771 10.550 1.00 94.88 134 VAL A C 1
ATOM 1023 O O . VAL A 1 134 ? -11.301 -5.352 10.096 1.00 94.88 134 VAL A O 1
ATOM 1026 N N . LEU A 1 135 ? -10.390 -3.523 11.025 1.00 93.31 135 LEU A N 1
ATOM 1027 C CA . LEU A 1 135 ? -11.605 -2.708 10.964 1.00 93.31 135 LEU A CA 1
ATOM 1028 C C . LEU A 1 135 ? -11.985 -2.344 9.513 1.00 93.31 135 LEU A C 1
ATOM 1030 O O . LEU A 1 135 ? -13.172 -2.269 9.181 1.00 93.31 135 LEU A O 1
ATOM 1034 N N . GLY A 1 136 ? -10.986 -2.134 8.653 1.00 93.31 136 GLY A N 1
ATOM 1035 C CA . GLY A 1 136 ? -11.160 -1.872 7.229 1.00 93.31 136 GLY A CA 1
ATOM 1036 C C . GLY A 1 136 ? -12.006 -0.617 6.956 1.00 93.31 136 GLY A C 1
ATOM 1037 O O . GLY A 1 136 ? -11.909 0.369 7.698 1.00 93.31 136 GLY A O 1
ATOM 1038 N N . PRO A 1 137 ? -12.898 -0.631 5.944 1.00 91.50 137 PRO A N 1
ATOM 1039 C CA . PRO A 1 137 ? -13.692 0.542 5.570 1.00 91.50 137 PRO A CA 1
ATOM 1040 C C . PRO A 1 137 ? -14.662 1.012 6.666 1.00 91.50 137 PRO A C 1
ATOM 1042 O O . PRO A 1 137 ? -15.103 2.160 6.642 1.00 91.50 137 PRO A O 1
ATOM 1045 N N . ARG A 1 138 ? -14.962 0.172 7.675 1.00 90.75 138 ARG A N 1
ATOM 1046 C CA . ARG A 1 138 ? -15.797 0.547 8.835 1.00 90.75 138 ARG A CA 1
ATOM 1047 C C . ARG A 1 138 ? -15.168 1.662 9.685 1.00 90.75 138 ARG A C 1
ATOM 1049 O O . ARG A 1 138 ? -15.883 2.320 10.434 1.00 90.75 138 ARG A O 1
ATOM 1056 N N . GLY A 1 139 ? -13.855 1.889 9.573 1.00 90.12 139 GLY A N 1
ATOM 1057 C CA . GLY A 1 139 ? -13.158 3.015 10.206 1.00 90.12 139 GLY A CA 1
ATOM 1058 C C . GLY A 1 139 ? -13.279 4.350 9.452 1.00 90.12 139 GLY A C 1
ATOM 1059 O O . GLY A 1 139 ? -12.893 5.393 9.985 1.00 90.12 139 GLY A O 1
ATOM 1060 N N . GLY A 1 140 ? -13.813 4.330 8.225 1.00 91.31 140 GLY A N 1
ATOM 1061 C CA . GLY A 1 140 ? -14.085 5.510 7.407 1.00 91.31 140 GLY A CA 1
ATOM 1062 C C . GLY A 1 140 ? -12.870 6.403 7.121 1.00 91.31 140 GLY A C 1
ATOM 1063 O O . GLY A 1 140 ? -11.708 5.995 7.203 1.00 91.31 140 GLY A O 1
ATOM 1064 N N . SER A 1 141 ? -13.145 7.671 6.806 1.00 92.12 141 SER A N 1
ATOM 1065 C CA . SER A 1 141 ? -12.123 8.674 6.473 1.00 92.12 141 SER A CA 1
ATOM 1066 C C . SER A 1 141 ? -11.143 8.965 7.618 1.00 92.12 141 SER A C 1
ATOM 1068 O O . SER A 1 141 ? -10.002 9.347 7.358 1.00 92.12 141 SER A O 1
ATOM 1070 N N . ALA A 1 142 ? -11.546 8.752 8.874 1.00 92.62 142 ALA A N 1
ATOM 1071 C CA . ALA A 1 142 ? -10.677 8.914 10.037 1.00 92.62 142 ALA A CA 1
ATOM 1072 C C . ALA A 1 142 ? -9.587 7.829 10.089 1.00 92.62 142 ALA A C 1
ATOM 1074 O O . ALA A 1 142 ? -8.409 8.160 10.237 1.00 92.62 142 ALA A O 1
ATOM 1075 N N . ALA A 1 143 ? -9.950 6.556 9.880 1.00 94.81 143 ALA A N 1
ATOM 1076 C CA . ALA A 1 143 ? -8.980 5.468 9.759 1.00 94.81 143 ALA A CA 1
ATOM 1077 C C . ALA A 1 143 ? -8.064 5.665 8.544 1.00 94.81 143 ALA A C 1
ATOM 1079 O O . ALA A 1 143 ? -6.847 5.548 8.672 1.00 94.81 143 ALA A O 1
ATOM 1080 N N . LEU A 1 144 ? -8.630 6.039 7.389 1.00 95.81 144 LEU A N 1
ATOM 1081 C CA . LEU A 1 144 ? -7.860 6.305 6.171 1.00 95.81 144 LEU A CA 1
ATOM 1082 C C . LEU A 1 144 ? -6.815 7.413 6.384 1.00 95.81 144 LEU A C 1
ATOM 1084 O O . LEU A 1 144 ? -5.646 7.238 6.043 1.00 95.81 144 LEU A O 1
ATOM 1088 N N . THR A 1 145 ? -7.211 8.524 7.011 1.00 95.06 145 THR A N 1
ATOM 1089 C CA . THR A 1 145 ? -6.308 9.641 7.337 1.00 95.06 145 THR A CA 1
ATOM 1090 C C . THR A 1 145 ? -5.195 9.204 8.291 1.00 95.06 145 THR A C 1
ATOM 1092 O O . THR A 1 145 ? -4.029 9.528 8.065 1.00 95.06 145 THR A O 1
ATOM 1095 N N . ALA A 1 146 ? -5.533 8.433 9.330 1.00 95.44 146 ALA A N 1
ATOM 1096 C CA . ALA A 1 146 ? -4.567 7.939 10.307 1.00 95.44 146 ALA A CA 1
ATOM 1097 C C . ALA A 1 146 ? -3.537 6.978 9.683 1.00 95.44 146 ALA A C 1
ATOM 1099 O O . ALA A 1 146 ? -2.347 7.093 9.971 1.00 95.44 146 ALA A O 1
ATOM 1100 N N . VAL A 1 147 ? -3.966 6.075 8.791 1.00 97.38 147 VAL A N 1
ATOM 1101 C CA . VAL A 1 147 ? -3.066 5.168 8.059 1.00 97.38 147 VAL A CA 1
ATOM 1102 C C . VAL A 1 147 ? -2.164 5.937 7.091 1.00 97.38 147 VAL A C 1
ATOM 1104 O O . VAL A 1 147 ? -0.949 5.739 7.105 1.00 97.38 147 VAL A O 1
ATOM 1107 N N . ILE A 1 148 ? -2.720 6.846 6.282 1.00 96.44 148 ILE A N 1
ATOM 1108 C CA . ILE A 1 148 ? -1.936 7.643 5.323 1.00 96.44 148 ILE A CA 1
ATOM 1109 C C . ILE A 1 148 ? -0.884 8.494 6.051 1.00 96.44 148 ILE A C 1
ATOM 1111 O O . ILE A 1 148 ? 0.267 8.543 5.619 1.00 96.44 148 ILE A O 1
ATOM 1115 N N . GLY A 1 149 ? -1.225 9.063 7.212 1.00 95.50 149 GLY A N 1
ATOM 1116 C CA . GLY A 1 149 ? -0.290 9.793 8.074 1.00 95.50 149 GLY A CA 1
ATOM 1117 C C . GLY A 1 149 ? 0.826 8.947 8.707 1.00 95.50 149 GLY A C 1
ATOM 1118 O O . GLY A 1 149 ? 1.690 9.505 9.385 1.00 95.50 149 GLY A O 1
ATOM 1119 N N . ARG A 1 150 ? 0.843 7.616 8.527 1.00 97.50 150 ARG A N 1
ATOM 1120 C CA . ARG A 1 150 ? 1.950 6.712 8.908 1.00 97.50 150 ARG A CA 1
ATOM 1121 C C . ARG A 1 150 ? 2.769 6.203 7.710 1.00 97.50 150 ARG A C 1
ATOM 1123 O O . ARG A 1 150 ? 3.774 5.533 7.923 1.00 97.50 150 ARG A O 1
ATOM 1130 N N . LEU A 1 151 ? 2.427 6.572 6.469 1.00 97.44 151 LEU A N 1
ATOM 1131 C CA . LEU A 1 151 ? 3.297 6.346 5.298 1.00 97.44 151 LEU A CA 1
ATOM 1132 C C . LEU A 1 151 ? 4.561 7.231 5.326 1.00 97.44 151 LEU A C 1
ATOM 1134 O O . LEU A 1 151 ? 5.545 6.913 4.668 1.00 97.44 151 LEU A O 1
ATOM 1138 N N . GLU A 1 152 ? 4.534 8.313 6.108 1.00 96.38 152 GLU A N 1
ATOM 1139 C CA . GLU A 1 152 ? 5.655 9.230 6.385 1.00 96.38 152 GLU A CA 1
ATOM 1140 C C . GLU A 1 152 ? 6.401 8.900 7.695 1.00 96.38 152 GLU A C 1
ATOM 1142 O O . GLU A 1 152 ? 7.225 9.691 8.147 1.00 96.38 152 GLU A O 1
ATOM 1147 N N . ASP A 1 153 ? 6.100 7.780 8.367 1.00 96.94 153 ASP A N 1
ATOM 1148 C CA . ASP A 1 153 ? 6.738 7.484 9.656 1.00 96.94 153 ASP A CA 1
ATOM 1149 C C . ASP A 1 153 ? 8.259 7.263 9.494 1.00 96.94 153 ASP A C 1
ATOM 1151 O O . ASP A 1 153 ? 8.735 6.659 8.528 1.00 96.94 153 ASP A O 1
ATOM 1155 N N . ILE A 1 154 ? 9.039 7.739 10.467 1.00 95.06 154 ILE A N 1
ATOM 1156 C CA . ILE A 1 154 ? 10.505 7.615 10.502 1.00 95.06 154 ILE A CA 1
ATOM 1157 C C . ILE A 1 154 ? 10.990 6.162 10.657 1.00 95.06 154 ILE A C 1
ATOM 1159 O O . ILE A 1 154 ? 12.195 5.896 10.660 1.00 95.06 154 ILE A O 1
ATOM 1163 N N . HIS A 1 155 ? 10.076 5.208 10.830 1.00 96.56 155 HIS A N 1
ATOM 1164 C CA . HIS A 1 155 ? 10.378 3.802 11.041 1.00 96.56 155 HIS A CA 1
ATOM 1165 C C . HIS A 1 155 ? 9.757 2.923 9.948 1.00 96.56 155 HIS A C 1
ATOM 1167 O O . HIS A 1 155 ? 8.543 2.901 9.744 1.00 96.56 155 HIS A O 1
ATOM 1173 N N . GLU A 1 156 ? 10.610 2.186 9.226 1.00 96.00 156 GLU A N 1
ATOM 1174 C CA . GLU A 1 156 ? 10.198 1.366 8.080 1.00 96.00 156 GLU A CA 1
ATOM 1175 C C . GLU A 1 156 ? 9.152 0.309 8.457 1.00 96.00 156 GLU A C 1
ATOM 1177 O O . GLU A 1 156 ? 8.219 0.076 7.696 1.00 96.00 156 GLU A O 1
ATOM 1182 N N . ASP A 1 157 ? 9.257 -0.301 9.637 1.00 97.38 157 ASP A N 1
ATOM 1183 C CA . ASP A 1 157 ? 8.294 -1.284 10.134 1.00 97.38 157 ASP A CA 1
ATOM 1184 C C . ASP A 1 157 ? 6.893 -0.677 10.340 1.00 97.38 157 ASP A C 1
ATOM 1186 O O . ASP A 1 157 ? 5.893 -1.313 9.995 1.00 97.38 157 ASP A O 1
ATOM 1190 N N . VAL A 1 158 ? 6.814 0.579 10.793 1.00 98.19 158 VAL A N 1
ATOM 1191 C CA . VAL A 1 158 ? 5.562 1.351 10.881 1.00 98.19 158 VAL A CA 1
ATOM 1192 C C . VAL A 1 158 ? 5.039 1.719 9.485 1.00 98.19 158 VAL A C 1
ATOM 1194 O O . VAL A 1 158 ? 3.865 1.481 9.196 1.00 98.19 158 VAL A O 1
ATOM 1197 N N . ARG A 1 159 ? 5.898 2.204 8.576 1.00 97.94 159 ARG A N 1
ATOM 1198 C CA . ARG A 1 159 ? 5.517 2.503 7.178 1.00 97.94 159 ARG A CA 1
ATOM 1199 C C . ARG A 1 159 ? 4.986 1.273 6.437 1.00 97.94 159 ARG A C 1
ATOM 1201 O O . ARG A 1 159 ? 3.954 1.339 5.773 1.00 97.94 159 ARG A O 1
ATOM 1208 N N . GLN A 1 160 ? 5.644 0.127 6.590 1.00 97.81 160 GLN A N 1
ATOM 1209 C CA . GLN A 1 160 ? 5.234 -1.148 5.994 1.00 97.81 160 GLN A CA 1
ATOM 1210 C C . GLN A 1 160 ? 3.932 -1.684 6.602 1.00 97.81 160 GLN A C 1
ATOM 1212 O O . GLN A 1 160 ? 3.115 -2.265 5.886 1.00 97.81 160 GLN A O 1
ATOM 1217 N N . ALA A 1 161 ? 3.692 -1.467 7.899 1.00 98.00 161 ALA A N 1
ATOM 1218 C CA . ALA A 1 161 ? 2.389 -1.733 8.503 1.00 98.00 161 ALA A CA 1
ATOM 1219 C C . ALA A 1 161 ? 1.297 -0.812 7.926 1.00 98.00 161 ALA A C 1
ATOM 1221 O O . ALA A 1 161 ? 0.189 -1.280 7.665 1.00 98.00 161 ALA A O 1
ATOM 1222 N N . ALA A 1 162 ? 1.615 0.454 7.636 1.00 98.19 162 ALA A N 1
ATOM 1223 C CA . ALA A 1 162 ? 0.678 1.405 7.042 1.00 98.19 162 ALA A CA 1
ATOM 1224 C C . ALA A 1 162 ? 0.312 1.041 5.592 1.00 98.19 162 ALA A C 1
ATOM 1226 O O . ALA A 1 162 ? -0.869 1.042 5.257 1.00 98.19 162 ALA A O 1
ATOM 1227 N N . VAL A 1 163 ? 1.274 0.626 4.756 1.00 97.62 163 VAL A N 1
ATOM 1228 C CA . VAL A 1 163 ? 1.002 0.108 3.395 1.00 97.62 163 VAL A CA 1
ATOM 1229 C C . VAL A 1 163 ? 0.057 -1.102 3.430 1.00 97.62 163 VAL A C 1
ATOM 1231 O O . VAL A 1 163 ? -0.848 -1.206 2.601 1.00 97.62 163 VAL A O 1
ATOM 1234 N N . ARG A 1 164 ? 0.222 -2.004 4.409 1.00 96.69 164 ARG A N 1
ATOM 1235 C CA . ARG A 1 164 ? -0.656 -3.176 4.589 1.00 96.69 164 ARG A CA 1
ATOM 1236 C C . ARG A 1 164 ? -2.052 -2.775 5.060 1.00 96.69 164 ARG A C 1
ATOM 1238 O O . ARG A 1 164 ? -3.028 -3.222 4.472 1.00 96.69 164 ARG A O 1
ATOM 1245 N N . ALA A 1 165 ? -2.151 -1.914 6.073 1.00 96.94 165 ALA A N 1
ATOM 1246 C CA . ALA A 1 165 ? -3.429 -1.422 6.587 1.00 96.94 165 ALA A CA 1
ATOM 1247 C C . ALA A 1 165 ? -4.219 -0.651 5.516 1.00 96.94 165 ALA A C 1
ATOM 1249 O O . ALA A 1 165 ? -5.428 -0.827 5.389 1.00 96.94 165 ALA A O 1
ATOM 1250 N N . LEU A 1 166 ? -3.532 0.149 4.695 1.00 96.62 166 LEU A N 1
ATOM 1251 C CA . LEU A 1 166 ? -4.131 0.955 3.631 1.00 96.62 166 LEU A CA 1
ATOM 1252 C C . LEU A 1 166 ? -4.895 0.097 2.615 1.00 96.62 166 LEU A C 1
ATOM 1254 O O . LEU A 1 166 ? -5.973 0.494 2.189 1.00 96.62 166 LEU A O 1
ATOM 1258 N N . LYS A 1 167 ? -4.365 -1.081 2.263 1.00 93.19 167 LYS A N 1
ATOM 1259 C CA . LYS A 1 167 ? -5.004 -2.030 1.338 1.00 93.19 167 LYS A CA 1
ATOM 1260 C C . LYS A 1 167 ? -6.360 -2.545 1.843 1.00 93.19 167 LYS A C 1
ATOM 1262 O O . LYS A 1 167 ? -7.206 -2.892 1.024 1.00 93.19 167 LYS A O 1
ATOM 1267 N N . GLU A 1 168 ? -6.545 -2.635 3.160 1.00 94.69 168 GLU A N 1
ATOM 1268 C CA . GLU A 1 168 ? -7.788 -3.126 3.767 1.00 94.69 168 GLU A CA 1
ATOM 1269 C C . GLU A 1 168 ? -8.734 -1.974 4.167 1.00 94.69 168 GLU A C 1
ATOM 1271 O O . GLU A 1 168 ? -9.949 -2.148 4.154 1.00 94.69 168 GLU A O 1
ATOM 1276 N N . VAL A 1 169 ? -8.202 -0.788 4.498 1.00 94.62 169 VAL A N 1
ATOM 1277 C CA . VAL A 1 169 ? -8.986 0.410 4.868 1.00 94.62 169 VAL A CA 1
ATOM 1278 C C . VAL A 1 169 ? -9.515 1.170 3.648 1.00 94.62 169 VAL A C 1
ATOM 1280 O O . VAL A 1 169 ? -10.649 1.644 3.680 1.00 94.62 169 VAL A O 1
ATOM 1283 N N . ALA A 1 170 ? -8.723 1.291 2.579 1.00 92.56 170 ALA A N 1
ATOM 1284 C CA . ALA A 1 170 ? -9.129 1.941 1.335 1.00 92.56 170 ALA A CA 1
ATOM 1285 C C . ALA A 1 170 ? -9.688 0.923 0.334 1.00 92.56 170 ALA A C 1
ATOM 1287 O O . ALA A 1 170 ? -9.125 -0.155 0.133 1.00 92.56 170 ALA A O 1
ATOM 1288 N N . HIS A 1 171 ? -10.756 1.288 -0.373 1.00 87.31 171 HIS A N 1
ATOM 1289 C CA . HIS A 1 171 ? -11.199 0.509 -1.527 1.00 87.31 171 HIS A CA 1
ATOM 1290 C C . HIS A 1 171 ? -10.221 0.685 -2.700 1.00 87.31 171 HIS A C 1
ATOM 1292 O O . HIS A 1 171 ? -9.679 1.769 -2.922 1.00 87.31 171 HIS A O 1
ATOM 1298 N N . ARG A 1 172 ? -10.014 -0.366 -3.504 1.00 87.56 172 ARG A N 1
ATOM 1299 C CA . ARG A 1 172 ? -9.247 -0.230 -4.752 1.00 87.56 172 ARG A CA 1
ATOM 1300 C C . ARG A 1 172 ? -9.972 0.702 -5.719 1.00 87.56 172 ARG A C 1
ATOM 1302 O O . ARG A 1 172 ? -11.145 0.489 -6.013 1.00 87.56 172 ARG A O 1
ATOM 1309 N N . GLY A 1 173 ? -9.259 1.714 -6.205 1.00 87.75 173 GLY A N 1
ATOM 1310 C CA . GLY A 1 173 ? -9.823 2.806 -6.997 1.00 87.75 173 GLY A CA 1
ATOM 1311 C C . GLY A 1 173 ? -10.474 3.931 -6.188 1.00 87.75 173 GLY A C 1
ATOM 1312 O O . GLY A 1 173 ? -11.104 4.788 -6.797 1.00 87.75 173 GLY A O 1
ATOM 1313 N N . ASP A 1 174 ? -10.336 3.963 -4.856 1.00 92.12 174 ASP A N 1
ATOM 1314 C CA . ASP A 1 174 ? -10.760 5.109 -4.040 1.00 92.12 174 ASP A CA 1
ATOM 1315 C C . ASP A 1 174 ? -9.967 6.373 -4.450 1.00 92.12 174 ASP A C 1
ATOM 1317 O O . ASP A 1 174 ? -8.748 6.431 -4.234 1.00 92.12 174 ASP A O 1
ATOM 1321 N N . PRO A 1 175 ? -10.622 7.401 -5.029 1.00 92.50 175 PRO A N 1
ATOM 1322 C CA . PRO A 1 175 ? -9.936 8.589 -5.523 1.00 92.50 175 PRO A CA 1
A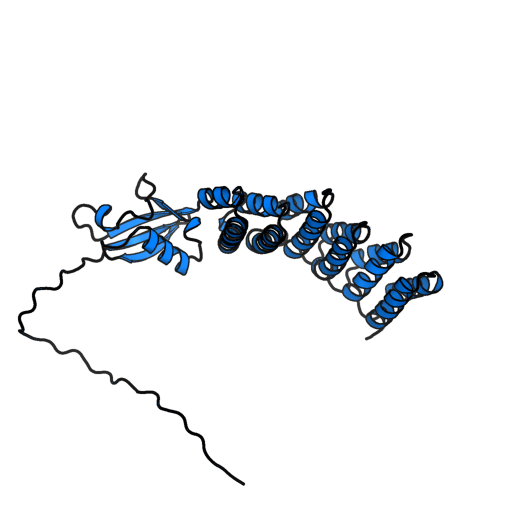TOM 1323 C C . PRO A 1 175 ? -9.437 9.494 -4.389 1.00 92.50 175 PRO A C 1
ATOM 1325 O O . PRO A 1 175 ? -8.484 10.243 -4.592 1.00 92.50 175 PRO A O 1
ATOM 1328 N N . ILE A 1 176 ? -10.038 9.425 -3.194 1.00 92.25 176 ILE A N 1
ATOM 1329 C CA . ILE A 1 176 ? -9.619 10.196 -2.017 1.00 92.25 176 ILE A CA 1
ATOM 1330 C C . ILE A 1 176 ? -8.335 9.583 -1.460 1.00 92.25 176 ILE A C 1
ATOM 1332 O O . ILE A 1 176 ? -7.352 10.298 -1.253 1.00 92.25 176 ILE A O 1
ATOM 1336 N N . ALA A 1 177 ? -8.308 8.256 -1.292 1.00 95.19 177 ALA A N 1
ATOM 1337 C CA . ALA A 1 177 ? -7.100 7.533 -0.904 1.00 95.19 177 ALA A CA 1
ATOM 1338 C C . ALA A 1 177 ? -5.975 7.742 -1.932 1.00 95.19 177 ALA A C 1
ATOM 1340 O O . ALA A 1 177 ? -4.850 8.076 -1.561 1.00 95.19 177 ALA A O 1
ATOM 1341 N N . PHE A 1 178 ? -6.280 7.615 -3.228 1.00 96.56 178 PHE A N 1
ATOM 1342 C CA . PHE A 1 178 ? -5.305 7.795 -4.302 1.00 96.56 178 PHE A CA 1
ATOM 1343 C C . PHE A 1 178 ? -4.738 9.222 -4.354 1.00 96.56 178 PHE A C 1
ATOM 1345 O O . PHE A 1 178 ? -3.518 9.396 -4.415 1.00 96.56 178 PHE A O 1
ATOM 1352 N N . ALA A 1 179 ? -5.581 10.256 -4.264 1.00 95.75 179 ALA A N 1
ATOM 1353 C CA . ALA A 1 179 ? -5.131 11.647 -4.212 1.00 95.75 179 ALA A CA 1
ATOM 1354 C C . ALA A 1 179 ? -4.250 11.918 -2.978 1.00 95.75 179 ALA A C 1
ATOM 1356 O O . ALA A 1 179 ? -3.159 12.474 -3.102 1.00 95.75 179 ALA A O 1
ATOM 1357 N N . ALA A 1 180 ? -4.673 11.468 -1.793 1.00 95.50 180 ALA A N 1
ATOM 1358 C CA . ALA A 1 180 ? -3.935 11.694 -0.554 1.00 95.50 180 ALA A CA 1
ATOM 1359 C C . ALA A 1 180 ? -2.592 10.938 -0.504 1.00 95.50 180 ALA A C 1
ATOM 1361 O O . ALA A 1 180 ? -1.612 11.471 0.021 1.00 95.50 180 ALA A O 1
ATOM 1362 N N . VAL A 1 181 ? -2.505 9.731 -1.072 1.00 97.25 181 VAL A N 1
ATOM 1363 C CA . VAL A 1 181 ? -1.236 8.992 -1.191 1.00 97.25 181 VAL A CA 1
ATOM 1364 C C . VAL A 1 181 ? -0.335 9.607 -2.265 1.00 97.25 181 VAL A C 1
ATOM 1366 O O . VAL A 1 181 ? 0.831 9.882 -1.991 1.00 97.25 181 VAL A O 1
ATOM 1369 N N . SER A 1 182 ? -0.856 9.884 -3.465 1.00 96.69 182 SER A N 1
ATOM 1370 C CA . SER A 1 182 ? -0.059 10.423 -4.582 1.00 96.69 182 SER A CA 1
ATOM 1371 C C . SER A 1 182 ? 0.557 11.797 -4.292 1.00 96.69 182 SER A C 1
ATOM 1373 O O . SER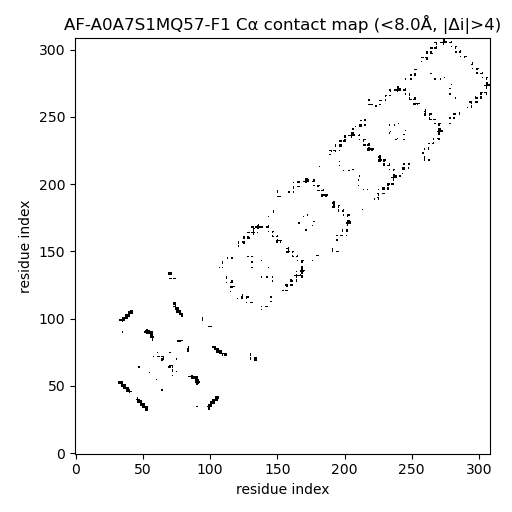 A 1 182 ? 1.661 12.068 -4.758 1.00 96.69 182 SER A O 1
ATOM 1375 N N . ALA A 1 183 ? -0.069 12.618 -3.442 1.00 96.12 183 ALA A N 1
ATOM 1376 C CA . ALA A 1 183 ? 0.494 13.889 -2.975 1.00 96.12 183 ALA A CA 1
ATOM 1377 C C . ALA A 1 183 ? 1.874 13.755 -2.288 1.00 96.12 183 ALA A C 1
ATOM 1379 O O . ALA A 1 183 ? 2.621 14.727 -2.219 1.00 96.12 183 ALA A O 1
ATOM 1380 N N . ARG A 1 184 ? 2.234 12.559 -1.800 1.00 96.56 184 ARG A N 1
ATOM 1381 C CA . ARG A 1 184 ? 3.509 12.272 -1.115 1.00 96.56 184 ARG A CA 1
ATO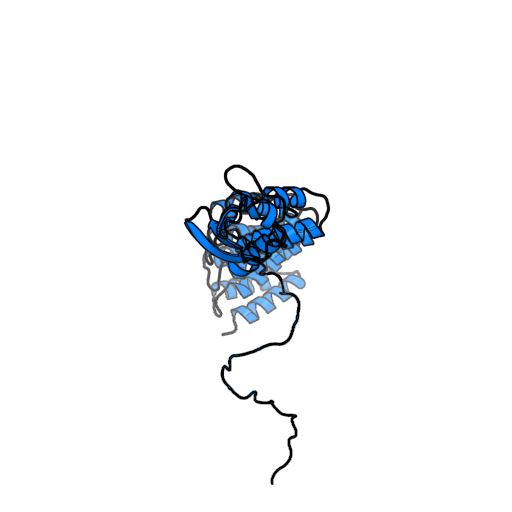M 1382 C C . ARG A 1 184 ? 4.609 11.764 -2.056 1.00 96.56 184 ARG A C 1
ATOM 1384 O O . ARG A 1 184 ? 5.717 11.478 -1.611 1.00 96.56 184 ARG A O 1
ATOM 1391 N N . LEU A 1 185 ? 4.334 11.659 -3.359 1.00 96.38 185 LEU A N 1
ATOM 1392 C CA . LEU A 1 185 ? 5.298 11.163 -4.348 1.00 96.38 185 LEU A CA 1
ATOM 1393 C C . LEU A 1 185 ? 6.546 12.039 -4.498 1.00 96.38 185 LEU A C 1
ATOM 1395 O O . LEU A 1 185 ? 7.572 11.510 -4.913 1.00 96.38 185 LEU A O 1
ATOM 1399 N N . GLU A 1 186 ? 6.471 13.332 -4.174 1.00 95.94 186 GLU A N 1
ATOM 1400 C CA . GLU A 1 186 ? 7.593 14.290 -4.229 1.00 95.94 186 GLU A CA 1
ATOM 1401 C C . GLU A 1 186 ? 8.201 14.584 -2.837 1.00 95.94 186 GLU A C 1
ATOM 1403 O O . GLU A 1 186 ? 8.880 15.591 -2.654 1.00 95.94 186 GLU A O 1
ATOM 1408 N N . HIS A 1 187 ? 7.949 13.732 -1.833 1.00 97.88 187 HIS A N 1
ATOM 1409 C CA . HIS A 1 187 ? 8.507 13.891 -0.483 1.00 97.88 187 HIS A CA 1
ATOM 1410 C C . HIS A 1 187 ? 10.049 13.847 -0.488 1.00 97.88 187 HIS A C 1
ATOM 1412 O O . HIS A 1 187 ? 10.641 13.087 -1.255 1.00 97.88 187 HIS A O 1
ATOM 1418 N N . GLU A 1 188 ? 10.718 14.622 0.373 1.00 97.25 188 GLU A N 1
ATOM 1419 C CA . GLU A 1 188 ? 12.188 14.743 0.370 1.00 97.25 188 GLU A CA 1
ATOM 1420 C C . GLU A 1 188 ? 12.911 13.424 0.700 1.00 97.25 188 GLU A C 1
ATOM 1422 O O . GLU A 1 188 ? 13.848 13.035 -0.004 1.00 97.25 188 GLU A O 1
ATOM 1427 N N . ASP A 1 189 ? 12.421 12.686 1.700 1.00 97.69 189 ASP A N 1
ATOM 1428 C CA . ASP A 1 189 ? 12.928 11.358 2.057 1.00 97.69 189 ASP A CA 1
ATOM 1429 C C . ASP A 1 189 ? 12.592 10.327 0.951 1.00 97.69 189 ASP A C 1
ATOM 1431 O O . ASP A 1 189 ? 11.404 10.071 0.695 1.00 97.69 189 ASP A O 1
ATOM 1435 N N . PRO A 1 190 ? 13.595 9.704 0.295 1.00 97.94 190 PRO A N 1
ATOM 1436 C CA . PRO A 1 190 ? 13.370 8.651 -0.695 1.00 97.94 190 PRO A CA 1
ATOM 1437 C C . PRO A 1 190 ? 12.677 7.414 -0.124 1.00 97.94 190 PRO A C 1
ATOM 1439 O O . PRO A 1 190 ? 12.003 6.703 -0.865 1.00 97.94 190 PRO A O 1
ATOM 1442 N N . ASP A 1 191 ? 12.821 7.139 1.168 1.00 97.94 191 ASP A N 1
ATOM 1443 C CA . ASP A 1 191 ? 12.260 5.955 1.807 1.00 97.94 191 ASP A CA 1
ATOM 1444 C C . ASP A 1 191 ? 10.736 6.104 1.993 1.00 97.94 191 ASP A C 1
ATOM 1446 O O . ASP A 1 191 ? 9.974 5.142 1.838 1.00 97.94 191 ASP A O 1
ATOM 1450 N N . VAL A 1 192 ? 10.267 7.346 2.176 1.00 98.00 192 VAL A N 1
ATOM 1451 C CA . VAL A 1 192 ? 8.850 7.724 2.048 1.00 98.00 192 VAL A CA 1
ATOM 1452 C C . VAL A 1 192 ? 8.399 7.642 0.588 1.00 98.00 192 VAL A C 1
ATOM 1454 O O . VAL A 1 192 ? 7.401 6.977 0.320 1.00 98.00 192 VAL A O 1
ATOM 1457 N N . ARG A 1 193 ? 9.135 8.208 -0.388 1.00 98.31 193 ARG A N 1
ATOM 1458 C CA . ARG A 1 193 ? 8.752 8.098 -1.820 1.00 98.31 193 ARG A CA 1
ATOM 1459 C C . ARG A 1 193 ? 8.609 6.642 -2.276 1.00 98.31 193 ARG A C 1
ATOM 1461 O O . ARG A 1 193 ? 7.652 6.305 -2.970 1.00 98.31 193 ARG A O 1
ATOM 1468 N N . ARG A 1 194 ? 9.516 5.763 -1.840 1.00 98.19 194 ARG A N 1
ATOM 1469 C CA . ARG A 1 194 ? 9.457 4.309 -2.054 1.00 98.19 194 ARG A CA 1
ATOM 1470 C C . ARG A 1 194 ? 8.186 3.702 -1.450 1.00 98.19 194 ARG A C 1
ATOM 1472 O O . ARG A 1 194 ? 7.455 3.012 -2.158 1.00 98.19 194 ARG A O 1
ATOM 1479 N N . THR A 1 195 ? 7.904 4.004 -0.181 1.00 98.06 195 THR A N 1
ATOM 1480 C CA . THR A 1 195 ? 6.694 3.560 0.539 1.00 98.06 195 THR A CA 1
ATOM 1481 C C . THR A 1 195 ? 5.414 4.009 -0.182 1.00 98.06 195 THR A C 1
ATOM 1483 O O . THR A 1 195 ? 4.459 3.245 -0.304 1.00 98.06 195 THR A O 1
ATOM 1486 N N . VAL A 1 196 ? 5.391 5.231 -0.720 1.00 98.12 196 VAL A N 1
ATOM 1487 C CA . VAL A 1 196 ? 4.253 5.790 -1.467 1.00 98.12 196 VAL A CA 1
ATOM 1488 C C . VAL A 1 196 ? 4.029 5.058 -2.794 1.00 98.12 196 VAL A C 1
ATOM 1490 O O . VAL A 1 196 ? 2.886 4.779 -3.150 1.00 98.12 196 VAL A O 1
ATOM 1493 N N . VAL A 1 197 ? 5.090 4.678 -3.510 1.00 98.31 197 VAL A N 1
ATOM 1494 C CA . VAL A 1 197 ? 4.979 3.856 -4.729 1.00 98.31 197 VAL A CA 1
ATOM 1495 C C . VAL A 1 197 ? 4.433 2.455 -4.419 1.00 98.31 197 VAL A C 1
ATOM 1497 O O . VAL A 1 197 ? 3.565 1.960 -5.142 1.00 98.31 197 VAL A O 1
ATOM 1500 N N . GLU A 1 198 ? 4.870 1.842 -3.316 1.00 97.62 198 GLU A N 1
ATOM 1501 C CA . GLU A 1 198 ? 4.342 0.557 -2.831 1.00 97.62 198 GLU A CA 1
ATOM 1502 C C . GLU A 1 198 ? 2.855 0.667 -2.438 1.00 97.62 198 GLU A C 1
ATOM 1504 O O . GLU A 1 198 ? 2.054 -0.202 -2.792 1.00 97.62 198 GLU A O 1
ATOM 1509 N N . ALA A 1 199 ? 2.464 1.764 -1.777 1.00 97.19 199 ALA A N 1
ATOM 1510 C CA . ALA A 1 199 ? 1.081 2.072 -1.416 1.00 97.19 199 ALA A CA 1
ATOM 1511 C C . ALA A 1 199 ? 0.171 2.233 -2.647 1.00 97.19 199 ALA A C 1
ATOM 1513 O O . ALA A 1 199 ? -0.887 1.604 -2.714 1.00 97.19 199 ALA A O 1
ATOM 1514 N N . LEU A 1 200 ? 0.593 3.016 -3.650 1.00 97.31 200 LEU A N 1
ATOM 1515 C CA . LEU A 1 200 ? -0.154 3.197 -4.902 1.00 97.31 200 LEU A CA 1
ATOM 1516 C C . LEU A 1 200 ? -0.365 1.869 -5.638 1.00 97.31 200 LEU A C 1
ATOM 1518 O O . LEU A 1 200 ? -1.456 1.634 -6.153 1.00 97.31 200 LEU A O 1
ATOM 1522 N N . ALA A 1 201 ? 0.623 0.967 -5.621 1.00 95.50 201 ALA A N 1
ATOM 1523 C CA . ALA A 1 201 ? 0.483 -0.371 -6.196 1.00 95.50 201 ALA A CA 1
ATOM 1524 C C . ALA A 1 201 ? -0.584 -1.238 -5.500 1.00 95.50 201 ALA A C 1
ATOM 1526 O O . ALA A 1 201 ? -1.134 -2.144 -6.127 1.00 95.50 201 ALA A O 1
ATOM 1527 N N . GLN A 1 202 ? -0.909 -0.964 -4.230 1.00 94.56 202 GLN A N 1
ATOM 1528 C CA . GLN A 1 202 ? -1.984 -1.668 -3.530 1.00 94.56 202 GLN A CA 1
ATOM 1529 C C . GLN A 1 202 ? -3.369 -1.068 -3.781 1.00 94.56 202 GLN A C 1
ATOM 1531 O O . GLN A 1 202 ? -4.312 -1.850 -3.919 1.00 94.56 202 GLN A O 1
ATOM 1536 N N . ILE A 1 203 ? -3.506 0.262 -3.858 1.00 95.12 203 ILE A N 1
ATOM 1537 C CA . ILE A 1 203 ? -4.820 0.934 -3.952 1.00 95.12 203 ILE A CA 1
ATOM 1538 C C . ILE A 1 203 ? -5.277 1.286 -5.374 1.00 95.12 203 ILE A C 1
ATOM 1540 O O . ILE A 1 203 ? -6.476 1.461 -5.586 1.00 95.12 203 ILE A O 1
ATOM 1544 N N . ALA A 1 204 ? -4.375 1.393 -6.352 1.00 95.31 204 ALA A N 1
ATOM 1545 C CA . ALA A 1 204 ? -4.753 1.708 -7.729 1.00 95.31 204 ALA A CA 1
ATOM 1546 C C . ALA A 1 204 ? -5.561 0.575 -8.389 1.00 95.31 204 ALA A C 1
ATOM 1548 O O . ALA A 1 204 ? -5.435 -0.603 -8.036 1.00 95.31 204 ALA A O 1
ATOM 1549 N N . LEU A 1 205 ? -6.370 0.927 -9.391 1.00 93.31 205 LEU A N 1
ATOM 1550 C CA . LEU A 1 205 ? -6.985 -0.060 -10.278 1.00 93.31 205 LEU A CA 1
ATOM 1551 C C . LEU A 1 205 ? -5.948 -0.552 -11.306 1.00 93.31 205 LEU A C 1
ATOM 1553 O O . LEU A 1 205 ? -5.205 0.265 -11.856 1.00 93.31 205 LEU A O 1
ATOM 1557 N N . PRO A 1 206 ? -5.893 -1.860 -11.619 1.00 91.62 206 PRO A N 1
ATOM 1558 C CA . PRO A 1 206 ? -5.076 -2.356 -12.721 1.00 91.62 206 PRO A CA 1
ATOM 1559 C C . PRO A 1 206 ? -5.503 -1.719 -14.050 1.00 91.62 206 PRO A C 1
ATOM 1561 O O . PRO A 1 206 ? -6.668 -1.794 -14.438 1.00 91.62 206 PRO A O 1
ATOM 1564 N N . GLY A 1 207 ? -4.552 -1.101 -14.747 1.00 91.50 207 GLY A N 1
ATOM 1565 C CA . GLY A 1 207 ? -4.774 -0.331 -15.970 1.00 91.50 207 GLY A CA 1
ATOM 1566 C C . GLY A 1 207 ? -5.017 1.169 -15.759 1.00 91.50 207 GLY A C 1
ATOM 1567 O O . GLY A 1 207 ? -5.179 1.873 -16.754 1.00 91.50 207 GLY A O 1
ATOM 1568 N N . ASP A 1 208 ? -5.026 1.674 -14.518 1.00 94.19 208 ASP A N 1
ATOM 1569 C CA . ASP A 1 208 ? -5.255 3.097 -14.243 1.00 94.19 208 ASP A CA 1
ATOM 1570 C C . ASP A 1 208 ? -4.162 3.991 -14.857 1.00 94.19 208 ASP A C 1
ATOM 1572 O O . ASP A 1 208 ? -2.967 3.856 -14.575 1.00 94.19 208 ASP A O 1
ATOM 1576 N N . GLN A 1 209 ? -4.585 4.930 -15.705 1.00 94.19 209 GLN A N 1
ATOM 1577 C CA . GLN A 1 209 ? -3.681 5.759 -16.501 1.00 94.19 209 GLN A CA 1
ATOM 1578 C C . GLN A 1 209 ? -2.895 6.776 -15.665 1.00 94.19 209 GLN A C 1
ATOM 1580 O O . GLN A 1 209 ? -1.762 7.122 -16.017 1.00 94.19 209 GLN A O 1
ATOM 1585 N N . GLN A 1 210 ? -3.462 7.251 -14.553 1.00 95.69 210 GLN A N 1
ATOM 1586 C CA . GLN A 1 210 ? -2.802 8.198 -13.661 1.00 95.69 210 GLN A CA 1
ATOM 1587 C C . GLN A 1 210 ? -1.793 7.469 -12.767 1.00 95.69 210 GLN A C 1
ATOM 1589 O O . GLN A 1 210 ? -0.663 7.933 -12.620 1.00 95.69 210 GLN A O 1
ATOM 1594 N N . ALA A 1 211 ? -2.144 6.289 -12.250 1.00 96.69 211 ALA A N 1
ATOM 1595 C CA . ALA A 1 211 ? -1.238 5.414 -11.512 1.00 96.69 211 ALA A CA 1
ATOM 1596 C C . ALA A 1 211 ? -0.041 4.987 -12.373 1.00 96.69 211 ALA A C 1
ATOM 1598 O O . ALA A 1 211 ? 1.104 5.121 -11.944 1.00 96.69 211 ALA A O 1
ATOM 1599 N N . VAL A 1 212 ? -0.282 4.544 -13.612 1.00 97.38 212 VAL A N 1
ATOM 1600 C CA . VAL A 1 212 ? 0.782 4.194 -14.566 1.00 97.38 212 VAL A CA 1
ATOM 1601 C C . VAL A 1 212 ? 1.710 5.381 -14.827 1.00 97.38 212 VAL A C 1
ATOM 1603 O O . VAL A 1 212 ? 2.927 5.218 -14.756 1.00 97.38 212 VAL A O 1
ATOM 1606 N N . ALA A 1 213 ? 1.169 6.580 -15.071 1.00 96.62 213 ALA A N 1
ATOM 1607 C CA . ALA A 1 213 ? 1.983 7.777 -15.279 1.00 96.62 213 ALA A CA 1
ATOM 1608 C C . ALA A 1 213 ? 2.846 8.116 -14.050 1.00 96.62 213 ALA A C 1
ATOM 1610 O O . ALA A 1 213 ? 4.059 8.287 -14.182 1.00 96.62 213 ALA A O 1
ATOM 1611 N N . LEU A 1 214 ? 2.237 8.168 -12.862 1.00 97.31 214 LEU A N 1
ATOM 1612 C CA . LEU A 1 214 ? 2.898 8.541 -11.608 1.00 97.31 214 LEU A CA 1
ATOM 1613 C C . LEU A 1 214 ? 3.949 7.523 -11.147 1.00 97.31 214 LEU A C 1
ATOM 1615 O O . LEU A 1 214 ? 4.988 7.909 -10.618 1.00 97.31 214 LEU A O 1
ATOM 1619 N N . VAL A 1 215 ? 3.732 6.226 -11.369 1.00 97.56 215 VAL A N 1
ATOM 1620 C CA . VAL A 1 215 ? 4.760 5.218 -11.076 1.00 97.56 215 VAL A CA 1
ATOM 1621 C C . VAL A 1 215 ? 5.876 5.264 -12.133 1.00 97.56 215 VAL A C 1
ATOM 1623 O O . VAL A 1 215 ? 7.050 5.139 -11.784 1.00 97.56 215 VAL A O 1
ATOM 1626 N N . CYS A 1 216 ? 5.566 5.534 -13.408 1.00 96.50 216 CYS A N 1
ATOM 1627 C CA . CYS A 1 216 ? 6.592 5.725 -14.439 1.00 96.50 216 CYS A CA 1
ATOM 1628 C C . CYS A 1 216 ? 7.548 6.895 -14.139 1.00 96.50 216 CYS A C 1
ATOM 1630 O O . CYS A 1 216 ? 8.745 6.739 -14.376 1.00 96.50 216 CYS A O 1
ATOM 1632 N N . THR A 1 217 ? 7.093 8.027 -13.581 1.00 96.31 217 THR A N 1
ATOM 1633 C CA . THR A 1 217 ? 8.005 9.138 -13.212 1.00 96.31 217 THR A CA 1
ATOM 1634 C C . THR A 1 217 ? 8.945 8.787 -12.053 1.00 96.31 217 THR A C 1
ATOM 1636 O O . THR A 1 217 ? 9.965 9.448 -11.862 1.00 96.31 217 THR A O 1
ATOM 1639 N N . ARG A 1 218 ? 8.665 7.728 -11.284 1.00 98.06 218 ARG A N 1
ATOM 1640 C CA . ARG A 1 218 ? 9.562 7.214 -10.232 1.00 98.06 218 ARG A CA 1
ATOM 1641 C C . ARG A 1 218 ? 10.629 6.243 -10.745 1.00 98.06 218 ARG A C 1
ATOM 1643 O O . ARG A 1 218 ? 11.563 5.932 -10.012 1.00 98.06 218 ARG A O 1
ATOM 1650 N N . LEU A 1 219 ? 10.596 5.867 -12.028 1.00 97.69 219 LEU A N 1
ATOM 1651 C CA . LEU A 1 219 ? 11.759 5.280 -12.712 1.00 97.69 219 LEU A CA 1
ATOM 1652 C C . LEU A 1 219 ? 12.874 6.312 -12.967 1.00 97.69 219 LEU A C 1
ATOM 1654 O O . LEU A 1 219 ? 14.024 5.919 -13.159 1.00 97.69 219 LEU A O 1
ATOM 1658 N N . GLU A 1 220 ? 12.544 7.609 -12.961 1.00 97.56 220 GLU A N 1
ATOM 1659 C CA . GLU A 1 220 ? 13.483 8.729 -13.141 1.00 97.56 220 GLU A CA 1
ATOM 1660 C C . GLU A 1 220 ? 14.069 9.241 -11.798 1.00 97.56 220 GLU A C 1
ATOM 1662 O O . GLU A 1 220 ? 14.913 10.135 -11.811 1.00 97.56 220 GLU A O 1
ATOM 1667 N N . ASP A 1 221 ? 13.688 8.656 -10.647 1.00 98.31 221 ASP A N 1
ATOM 1668 C CA . ASP A 1 221 ? 14.201 9.029 -9.312 1.00 98.31 221 ASP A CA 1
ATOM 1669 C C . ASP A 1 221 ? 15.721 8.811 -9.185 1.00 98.31 221 ASP A C 1
ATOM 1671 O O . ASP A 1 221 ? 16.295 7.907 -9.801 1.00 98.31 221 ASP A O 1
ATOM 1675 N N . ILE A 1 222 ? 16.387 9.611 -8.349 1.00 96.88 222 ILE A N 1
ATOM 1676 C CA . ILE A 1 222 ? 17.833 9.530 -8.109 1.00 96.88 222 ILE A CA 1
ATOM 1677 C C . ILE A 1 222 ? 18.227 8.306 -7.258 1.00 96.88 222 ILE A C 1
ATOM 1679 O O . ILE A 1 222 ? 19.290 7.724 -7.499 1.00 96.88 222 ILE A O 1
ATOM 1683 N N . HIS A 1 223 ? 17.368 7.834 -6.346 1.00 98.00 223 HIS A N 1
ATOM 1684 C CA . HIS A 1 223 ? 17.639 6.671 -5.488 1.00 98.00 223 HIS A CA 1
ATOM 1685 C C . HIS A 1 223 ? 17.249 5.353 -6.166 1.00 98.00 223 HIS A C 1
ATOM 1687 O O . HIS A 1 223 ? 16.209 5.249 -6.818 1.00 98.00 223 HIS A O 1
ATOM 1693 N N . GLU A 1 224 ? 18.076 4.310 -6.019 1.00 96.75 224 GLU A N 1
ATOM 1694 C CA . GLU A 1 224 ? 17.804 3.038 -6.699 1.00 96.75 224 GLU A CA 1
ATOM 1695 C C . GLU A 1 224 ? 16.585 2.312 -6.134 1.00 96.75 224 GLU A C 1
ATOM 1697 O O . GLU A 1 224 ? 15.826 1.727 -6.900 1.00 96.75 224 GLU A O 1
ATOM 1702 N N . ASP A 1 225 ? 16.355 2.376 -4.829 1.00 97.25 225 ASP A N 1
ATOM 1703 C CA . ASP A 1 225 ? 15.287 1.620 -4.174 1.00 97.25 225 ASP A CA 1
ATOM 1704 C C . ASP A 1 225 ? 13.895 2.167 -4.536 1.00 97.25 225 ASP A C 1
ATOM 1706 O O . ASP A 1 225 ? 12.963 1.385 -4.731 1.00 97.25 225 ASP A O 1
ATOM 1710 N N . VAL A 1 226 ? 13.781 3.481 -4.783 1.00 98.38 226 VAL A N 1
ATOM 1711 C CA . VAL A 1 226 ? 12.583 4.104 -5.376 1.00 98.38 226 VAL A CA 1
ATOM 1712 C C . VAL A 1 226 ? 12.373 3.610 -6.811 1.00 98.38 226 VAL A C 1
ATOM 1714 O O . VAL A 1 226 ? 11.286 3.132 -7.136 1.00 98.38 226 VAL A O 1
ATOM 1717 N N . ARG A 1 227 ? 13.418 3.621 -7.658 1.00 98.06 227 ARG A N 1
ATOM 1718 C CA . ARG A 1 227 ? 13.333 3.071 -9.027 1.00 98.06 227 ARG A CA 1
ATOM 1719 C C . ARG A 1 227 ? 12.970 1.581 -9.031 1.00 98.06 227 ARG A C 1
ATOM 1721 O O . ARG A 1 227 ? 12.215 1.135 -9.891 1.00 98.06 227 ARG A O 1
ATOM 1728 N N . ARG A 1 228 ? 13.491 0.796 -8.081 1.00 96.88 228 ARG A N 1
ATOM 1729 C CA . ARG A 1 228 ? 13.232 -0.649 -7.955 1.00 96.88 228 ARG A CA 1
ATOM 1730 C C . ARG A 1 228 ? 11.793 -0.921 -7.517 1.00 96.88 228 ARG A C 1
ATOM 1732 O O . ARG A 1 228 ? 11.158 -1.806 -8.086 1.00 96.88 228 ARG A O 1
ATOM 1739 N N . SER A 1 229 ? 11.271 -0.125 -6.583 1.00 97.62 229 SER A N 1
ATOM 1740 C CA . SER A 1 229 ? 9.853 -0.123 -6.213 1.00 97.62 229 SER A CA 1
ATOM 1741 C C . SER A 1 229 ? 8.968 0.254 -7.409 1.00 97.62 229 SER A C 1
ATOM 1743 O O . SER A 1 229 ? 8.040 -0.482 -7.731 1.00 97.62 229 SER A O 1
ATOM 1745 N N . ALA A 1 230 ? 9.322 1.288 -8.182 1.00 98.06 230 ALA A N 1
ATOM 1746 C CA . ALA A 1 230 ? 8.586 1.672 -9.391 1.00 98.06 230 ALA A CA 1
ATOM 1747 C C . ALA A 1 230 ? 8.512 0.549 -10.448 1.00 98.06 230 ALA A C 1
ATOM 1749 O O . ALA A 1 230 ? 7.454 0.317 -11.033 1.00 98.06 230 ALA A O 1
ATOM 1750 N N . VAL A 1 231 ? 9.591 -0.220 -10.640 1.00 97.00 231 VAL A N 1
ATOM 1751 C CA . VAL A 1 231 ? 9.592 -1.421 -11.502 1.00 97.00 231 VAL A CA 1
ATOM 1752 C C . VAL A 1 231 ? 8.613 -2.500 -11.002 1.00 97.00 231 VAL A C 1
ATOM 1754 O O . VAL A 1 231 ? 7.944 -3.137 -11.815 1.00 97.00 231 VAL A O 1
ATOM 1757 N N . GLN A 1 232 ? 8.515 -2.714 -9.686 1.00 95.56 232 GLN A N 1
ATOM 1758 C CA . GLN A 1 232 ? 7.608 -3.699 -9.071 1.00 95.56 232 GLN A CA 1
ATOM 1759 C C . GLN A 1 232 ? 6.146 -3.221 -9.026 1.00 95.56 232 GLN A C 1
ATOM 1761 O O . GLN A 1 232 ? 5.216 -4.022 -9.132 1.00 95.56 232 GLN A O 1
ATOM 1766 N N . ALA A 1 233 ? 5.933 -1.915 -8.882 1.00 96.50 233 ALA A N 1
ATOM 1767 C CA . ALA A 1 233 ? 4.622 -1.288 -8.890 1.00 96.50 233 ALA A CA 1
ATOM 1768 C C . ALA A 1 233 ? 4.014 -1.262 -10.301 1.00 96.50 233 ALA A C 1
ATOM 1770 O O . ALA A 1 233 ? 2.835 -1.576 -10.444 1.00 96.50 233 ALA A O 1
ATOM 1771 N N . LEU A 1 234 ? 4.798 -0.991 -11.355 1.00 96.12 234 LEU A N 1
ATOM 1772 C CA . LEU A 1 234 ? 4.303 -1.011 -12.742 1.00 96.12 234 LEU A CA 1
ATOM 1773 C C . LEU A 1 234 ? 3.746 -2.371 -13.171 1.00 96.12 234 LEU A C 1
ATOM 1775 O O . LEU A 1 234 ? 2.762 -2.417 -13.900 1.00 96.12 234 LEU A O 1
ATOM 1779 N N . GLU A 1 235 ? 4.315 -3.477 -12.693 1.00 92.75 235 GLU A N 1
ATOM 1780 C CA . GLU A 1 235 ? 3.771 -4.816 -12.955 1.00 92.75 235 GLU A CA 1
ATOM 1781 C C . GLU A 1 235 ? 2.346 -4.988 -12.395 1.00 92.75 235 GLU A C 1
ATOM 1783 O O . GLU A 1 235 ? 1.508 -5.623 -13.034 1.00 92.75 235 GLU A O 1
ATOM 1788 N N . GLN A 1 236 ? 2.054 -4.362 -11.249 1.00 92.62 236 GLN A N 1
ATOM 1789 C CA . GLN A 1 236 ? 0.747 -4.392 -10.586 1.00 92.62 236 GLN A CA 1
ATOM 1790 C C . GLN A 1 236 ? -0.240 -3.367 -11.172 1.00 92.62 236 GLN A C 1
ATOM 1792 O O . GLN A 1 236 ? -1.386 -3.722 -11.443 1.00 92.62 236 GLN A O 1
ATOM 1797 N N . VAL A 1 237 ? 0.183 -2.112 -11.391 1.00 95.00 237 VAL A N 1
ATOM 1798 C CA . VAL A 1 237 ? -0.725 -1.033 -11.836 1.00 95.00 237 VAL A CA 1
ATOM 1799 C C . VAL A 1 237 ? -0.927 -0.981 -13.348 1.00 95.00 237 VAL A C 1
ATOM 1801 O O . VAL A 1 237 ? -1.987 -0.557 -13.790 1.00 95.00 237 VAL A O 1
ATOM 1804 N N . ALA A 1 238 ? 0.041 -1.416 -14.163 1.00 92.56 238 ALA A N 1
ATOM 1805 C CA . ALA A 1 238 ? -0.095 -1.377 -15.620 1.00 92.56 238 ALA A CA 1
ATOM 1806 C C . ALA A 1 238 ? -0.761 -2.643 -16.178 1.00 92.56 238 ALA A C 1
ATOM 1808 O O . ALA A 1 238 ? -1.658 -2.544 -17.018 1.00 92.56 238 ALA A O 1
ATOM 1809 N N . GLY A 1 239 ? -0.320 -3.820 -15.719 1.00 82.62 239 GLY A N 1
ATOM 1810 C CA . GLY A 1 239 ? -0.666 -5.114 -16.312 1.00 82.62 239 GLY A CA 1
ATOM 1811 C C . GLY A 1 239 ? 0.025 -5.380 -17.663 1.00 82.62 239 GLY A C 1
ATOM 1812 O O . GLY A 1 239 ? 0.567 -4.480 -18.308 1.00 82.62 239 GLY A O 1
ATOM 1813 N N . ARG A 1 240 ? 0.025 -6.644 -18.110 1.00 86.31 240 ARG A N 1
ATOM 1814 C CA . ARG A 1 240 ? 0.717 -7.060 -19.346 1.00 86.31 240 ARG A CA 1
ATOM 1815 C C . ARG A 1 240 ? 0.033 -6.537 -20.618 1.00 86.31 240 ARG A C 1
ATOM 1817 O O . ARG A 1 240 ? -1.096 -6.909 -20.939 1.00 86.31 240 ARG A O 1
ATOM 1824 N N . GLY A 1 241 ? 0.771 -5.758 -21.405 1.00 87.12 241 GLY A N 1
ATOM 1825 C CA . GLY A 1 241 ? 0.313 -5.147 -22.655 1.00 87.12 241 GLY A CA 1
ATOM 1826 C C . GLY A 1 241 ? -0.332 -3.774 -22.492 1.00 87.12 241 GLY A C 1
ATOM 1827 O O . GLY A 1 241 ? -1.176 -3.409 -23.306 1.00 87.12 241 GLY A O 1
ATOM 1828 N N . ASN A 1 242 ? 0.033 -3.034 -21.446 1.00 94.00 242 ASN A N 1
ATOM 1829 C CA . ASN A 1 242 ? -0.399 -1.656 -21.254 1.00 94.00 242 ASN A CA 1
ATOM 1830 C C . ASN A 1 242 ? 0.347 -0.710 -22.216 1.00 94.00 242 ASN A C 1
ATOM 1832 O O . ASN A 1 242 ? 1.544 -0.467 -22.062 1.00 94.00 242 ASN A O 1
ATOM 1836 N N . GLU A 1 243 ? -0.366 -0.178 -23.210 1.00 93.62 243 GLU A N 1
ATOM 1837 C CA . GLU A 1 243 ? 0.195 0.679 -24.267 1.00 93.62 243 GLU A CA 1
ATOM 1838 C C . GLU A 1 243 ? 0.783 2.000 -23.736 1.00 93.62 243 GLU A C 1
ATOM 1840 O O . GLU A 1 243 ? 1.801 2.467 -24.245 1.00 93.62 243 GLU A O 1
ATOM 1845 N N . GLN A 1 244 ? 0.199 2.586 -22.685 1.00 94.69 244 GLN A N 1
ATOM 1846 C CA . GLN A 1 244 ? 0.712 3.819 -22.079 1.00 94.69 244 GLN A CA 1
ATOM 1847 C C . GLN A 1 244 ? 2.027 3.560 -21.339 1.00 94.69 244 GLN A C 1
ATOM 1849 O O . GLN A 1 244 ? 2.999 4.293 -21.529 1.00 94.69 244 GLN A O 1
ATOM 1854 N N . ALA A 1 245 ? 2.080 2.500 -20.529 1.00 95.62 245 ALA A N 1
ATOM 1855 C CA . ALA A 1 245 ? 3.306 2.093 -19.855 1.00 95.62 245 ALA A CA 1
ATOM 1856 C C . ALA A 1 245 ? 4.397 1.734 -20.876 1.00 95.62 245 ALA A C 1
ATOM 1858 O O . ALA A 1 245 ? 5.527 2.191 -20.733 1.00 95.62 245 ALA A O 1
ATOM 1859 N N . LEU A 1 246 ? 4.060 1.003 -21.947 1.00 95.50 246 LEU A N 1
ATOM 1860 C CA . LEU A 1 246 ? 4.972 0.745 -23.063 1.00 95.50 246 LEU A CA 1
ATOM 1861 C C . LEU A 1 246 ? 5.518 2.058 -23.646 1.00 95.50 246 LEU A C 1
ATOM 1863 O O . LEU A 1 246 ? 6.731 2.239 -23.674 1.00 95.50 246 LEU A O 1
ATOM 1867 N N . ALA A 1 247 ? 4.662 3.002 -24.046 1.00 95.31 247 ALA A N 1
ATOM 1868 C CA . ALA A 1 247 ? 5.095 4.278 -24.623 1.00 95.31 247 ALA A CA 1
ATOM 1869 C C . ALA A 1 247 ? 6.024 5.082 -23.686 1.00 95.31 247 ALA A C 1
ATOM 1871 O O . ALA A 1 247 ? 7.048 5.612 -24.128 1.00 95.31 247 ALA A O 1
ATOM 1872 N N . LEU A 1 248 ? 5.712 5.128 -22.386 1.00 96.19 248 LEU A N 1
ATOM 1873 C CA . LEU A 1 248 ? 6.549 5.784 -21.377 1.00 96.19 248 LEU A CA 1
ATOM 1874 C C . LEU A 1 248 ? 7.897 5.069 -21.194 1.00 96.19 248 LEU A C 1
ATOM 1876 O O . LEU A 1 248 ? 8.935 5.726 -21.149 1.00 96.19 248 LEU A O 1
ATOM 1880 N N . LEU A 1 249 ? 7.911 3.735 -21.154 1.00 96.81 249 LEU A N 1
ATOM 1881 C CA . LEU A 1 249 ? 9.133 2.938 -21.021 1.00 96.81 249 LEU A CA 1
ATOM 1882 C C . LEU A 1 249 ? 10.042 3.066 -22.251 1.00 96.81 249 LEU A C 1
ATOM 1884 O O . LEU A 1 249 ? 11.250 3.239 -22.090 1.00 96.81 249 LEU A O 1
ATOM 1888 N N . LEU A 1 250 ? 9.478 3.078 -23.464 1.00 95.88 250 LEU A N 1
ATOM 1889 C CA . LEU A 1 250 ? 10.223 3.303 -24.709 1.00 95.88 250 LEU A CA 1
ATOM 1890 C C . LEU A 1 250 ? 10.919 4.680 -24.727 1.00 95.88 250 LEU A C 1
ATOM 1892 O O . LEU A 1 250 ? 12.063 4.771 -25.177 1.00 95.88 250 LEU A O 1
ATOM 1896 N N . ARG A 1 251 ? 10.292 5.738 -24.179 1.00 96.19 251 ARG A N 1
ATOM 1897 C CA . ARG A 1 251 ? 10.951 7.048 -23.971 1.00 96.19 251 ARG A CA 1
ATOM 1898 C C . ARG A 1 251 ? 12.169 6.912 -23.053 1.00 96.19 251 ARG A C 1
ATOM 1900 O O . ARG A 1 251 ? 13.232 7.452 -23.356 1.00 96.19 251 ARG A O 1
ATOM 1907 N N . LEU A 1 252 ? 12.034 6.184 -21.944 1.00 96.81 252 LEU A N 1
ATOM 1908 C CA . LEU A 1 252 ? 13.094 6.042 -20.942 1.00 96.81 252 LEU A CA 1
ATOM 1909 C C . LEU A 1 252 ? 14.309 5.234 -21.435 1.00 96.81 252 LEU A C 1
ATOM 1911 O O . LEU A 1 252 ? 15.418 5.486 -20.968 1.00 96.81 252 LEU A O 1
ATOM 1915 N N . LEU A 1 253 ? 14.165 4.373 -22.454 1.00 95.50 253 LEU A N 1
ATOM 1916 C CA . LEU A 1 253 ? 15.301 3.739 -23.162 1.00 95.50 253 LEU A CA 1
ATOM 1917 C C . LEU A 1 253 ? 16.207 4.741 -23.913 1.00 95.50 253 LEU A C 1
ATOM 1919 O O . LEU A 1 253 ? 17.272 4.381 -24.425 1.00 95.50 253 LEU A O 1
ATOM 1923 N N . ARG A 1 254 ? 15.800 6.012 -24.000 1.00 94.12 254 ARG A N 1
ATOM 1924 C CA . ARG A 1 254 ? 16.588 7.115 -24.567 1.00 94.12 254 ARG A CA 1
ATOM 1925 C C . ARG A 1 254 ? 17.003 8.158 -23.511 1.00 94.12 254 ARG A C 1
ATOM 1927 O O . ARG A 1 254 ? 17.589 9.172 -23.873 1.00 94.12 254 ARG A O 1
ATOM 1934 N N . HIS A 1 255 ? 16.755 7.908 -22.220 1.00 95.81 255 HIS A N 1
ATOM 1935 C CA . HIS A 1 255 ? 17.142 8.809 -21.127 1.00 95.81 255 HIS A CA 1
ATOM 1936 C C . HIS A 1 255 ? 18.668 8.850 -20.902 1.00 95.81 255 HIS A C 1
ATOM 1938 O O . HIS A 1 255 ? 19.355 7.840 -21.058 1.00 95.81 255 HIS A O 1
ATOM 1944 N N . GLN A 1 256 ? 19.204 10.005 -20.486 1.00 93.81 256 GLN A N 1
ATOM 1945 C CA . GLN A 1 256 ? 20.652 10.242 -20.353 1.00 93.81 256 GLN A CA 1
ATOM 1946 C C . GLN A 1 256 ? 21.334 9.419 -19.242 1.00 93.81 256 GLN A C 1
ATOM 1948 O O . GLN A 1 256 ? 22.448 8.929 -19.428 1.00 93.81 256 GLN A O 1
ATOM 1953 N N . ASN A 1 257 ? 20.658 9.201 -18.110 1.00 94.31 257 ASN A N 1
ATOM 1954 C CA . ASN A 1 257 ? 21.181 8.409 -16.991 1.00 94.31 257 ASN A CA 1
ATOM 1955 C C . ASN A 1 257 ? 20.997 6.900 -17.252 1.00 94.31 257 ASN A C 1
ATOM 1957 O O . ASN A 1 257 ? 19.863 6.433 -17.391 1.00 94.31 257 ASN A O 1
ATOM 1961 N N . GLY A 1 258 ? 22.098 6.140 -17.259 1.00 94.25 258 GLY A N 1
ATOM 1962 C CA . GLY A 1 258 ? 22.101 4.687 -17.463 1.00 94.25 258 GLY A CA 1
ATOM 1963 C C . GLY A 1 258 ? 21.285 3.912 -16.426 1.00 94.25 258 GLY A C 1
ATOM 1964 O O . GLY A 1 258 ? 20.586 2.966 -16.783 1.00 94.25 258 GLY A O 1
ATOM 1965 N N . ALA A 1 259 ? 21.246 4.356 -15.165 1.00 95.19 259 ALA A N 1
ATOM 1966 C CA . ALA A 1 259 ? 20.449 3.705 -14.122 1.00 95.19 259 ALA A CA 1
ATOM 1967 C C . ALA A 1 259 ? 18.931 3.782 -14.390 1.00 95.19 259 ALA A C 1
ATOM 1969 O O . ALA A 1 259 ? 18.200 2.847 -14.060 1.00 95.19 259 ALA A O 1
ATOM 1970 N N . VAL A 1 260 ? 18.471 4.854 -15.046 1.00 96.69 260 VAL A N 1
ATOM 1971 C CA . VAL A 1 260 ? 17.081 5.003 -15.514 1.00 96.69 260 VAL A CA 1
ATOM 1972 C C . VAL A 1 260 ? 16.829 4.106 -16.728 1.00 96.69 260 VAL A C 1
ATOM 1974 O O . VAL A 1 260 ? 15.805 3.428 -16.771 1.00 96.69 260 VAL A O 1
ATOM 1977 N N . ARG A 1 261 ? 17.787 4.005 -17.669 1.00 96.25 261 ARG A N 1
ATOM 1978 C CA . ARG A 1 261 ? 17.703 3.040 -18.784 1.00 96.25 261 ARG A CA 1
ATOM 1979 C C . ARG A 1 261 ? 17.591 1.599 -18.267 1.00 96.25 261 ARG A C 1
ATOM 1981 O O . ARG A 1 261 ? 16.717 0.870 -18.727 1.00 96.25 261 ARG A O 1
ATOM 1988 N N . ARG A 1 262 ? 18.379 1.201 -17.251 1.00 95.38 262 ARG A N 1
ATOM 1989 C CA . ARG A 1 262 ? 18.231 -0.108 -16.573 1.00 95.38 262 ARG A CA 1
ATOM 1990 C C . ARG A 1 262 ? 16.834 -0.293 -15.984 1.00 95.38 262 ARG A C 1
ATOM 1992 O O . ARG A 1 262 ? 16.208 -1.319 -16.235 1.00 95.38 262 ARG A O 1
ATOM 1999 N N . ALA A 1 263 ? 16.342 0.678 -15.211 1.00 96.19 263 ALA A N 1
ATOM 2000 C CA . ALA A 1 263 ? 15.023 0.595 -14.583 1.00 96.19 263 ALA A CA 1
ATOM 2001 C C . ALA A 1 263 ? 13.909 0.430 -15.634 1.00 96.19 263 ALA A C 1
ATOM 2003 O O . ALA A 1 263 ? 13.065 -0.457 -15.506 1.00 96.19 263 ALA A O 1
ATOM 2004 N N . ALA A 1 264 ? 13.970 1.196 -16.725 1.00 96.62 264 ALA A N 1
ATOM 2005 C CA . ALA A 1 264 ? 13.049 1.072 -17.848 1.00 96.62 264 ALA A CA 1
ATOM 2006 C C . ALA A 1 264 ? 13.104 -0.313 -18.513 1.00 96.62 264 ALA A C 1
ATOM 2008 O O . ALA A 1 264 ? 12.056 -0.907 -18.739 1.00 96.62 264 ALA A O 1
ATOM 2009 N N . LEU A 1 265 ? 14.294 -0.877 -18.755 1.00 95.75 265 LEU A N 1
ATOM 2010 C CA . LEU A 1 265 ? 14.456 -2.234 -19.302 1.00 95.75 265 LEU A CA 1
ATOM 2011 C C . LEU A 1 265 ? 13.868 -3.317 -18.381 1.00 95.75 265 LEU A C 1
ATOM 2013 O O . LEU A 1 265 ? 13.213 -4.242 -18.859 1.00 95.75 265 LEU A O 1
ATOM 2017 N N . HIS A 1 266 ? 14.051 -3.188 -17.064 1.00 94.81 266 HIS A N 1
ATOM 2018 C CA . HIS A 1 266 ? 13.516 -4.138 -16.082 1.00 94.81 266 HIS A CA 1
ATOM 2019 C C . HIS A 1 266 ? 11.995 -4.019 -15.866 1.00 94.81 266 HIS A C 1
ATOM 2021 O O . HIS A 1 266 ? 11.365 -5.006 -15.480 1.00 94.81 266 HIS A O 1
ATOM 2027 N N . ALA A 1 267 ? 11.392 -2.854 -16.129 1.00 95.00 267 ALA A N 1
ATOM 2028 C CA . ALA A 1 267 ? 9.937 -2.692 -16.192 1.00 95.00 267 ALA A CA 1
ATOM 2029 C C . ALA A 1 267 ? 9.362 -3.157 -17.545 1.00 95.00 267 ALA A C 1
ATOM 2031 O O . ALA A 1 267 ? 8.330 -3.829 -17.572 1.00 95.00 267 ALA A O 1
ATOM 2032 N N . LEU A 1 268 ? 10.058 -2.890 -18.658 1.00 94.38 268 LEU A N 1
ATOM 2033 C CA . LEU A 1 268 ? 9.701 -3.346 -20.008 1.00 94.38 268 LEU A CA 1
ATOM 2034 C C . LEU A 1 268 ? 9.497 -4.869 -20.028 1.00 94.38 268 LEU A C 1
ATOM 2036 O O . LEU A 1 268 ? 8.450 -5.343 -20.456 1.00 94.38 268 LEU A O 1
ATOM 2040 N N . SER A 1 269 ? 10.434 -5.639 -19.465 1.00 91.75 269 SER A N 1
ATOM 2041 C CA . SER A 1 269 ? 10.338 -7.105 -19.413 1.00 91.75 269 SER A CA 1
ATOM 2042 C C . SER A 1 269 ? 9.235 -7.665 -18.496 1.00 91.75 269 SER A C 1
ATOM 2044 O O . SER A 1 269 ? 8.999 -8.871 -18.514 1.00 91.75 269 SER A O 1
ATOM 2046 N N . ARG A 1 270 ? 8.574 -6.828 -17.681 1.00 91.12 270 ARG A N 1
ATOM 2047 C CA . ARG A 1 270 ? 7.417 -7.210 -16.841 1.00 91.12 270 ARG A CA 1
ATOM 2048 C C . ARG A 1 270 ? 6.086 -6.848 -17.504 1.00 91.12 270 ARG A C 1
ATOM 2050 O O . ARG A 1 270 ? 5.149 -7.643 -17.490 1.00 91.12 270 ARG A O 1
ATOM 2057 N N . VAL A 1 271 ? 6.021 -5.645 -18.079 1.00 91.88 271 VAL A N 1
ATOM 2058 C CA . VAL A 1 271 ? 4.787 -5.001 -18.556 1.00 91.88 271 VAL A CA 1
ATOM 2059 C C . VAL A 1 271 ? 4.485 -5.295 -20.029 1.00 91.88 271 VAL A C 1
ATOM 2061 O O . VAL A 1 271 ? 3.329 -5.240 -20.441 1.00 91.88 271 VAL A O 1
ATOM 2064 N N . VAL A 1 272 ? 5.480 -5.624 -20.851 1.00 90.88 272 VAL A N 1
ATOM 2065 C CA . VAL A 1 272 ? 5.284 -5.833 -22.295 1.00 90.88 272 VAL A CA 1
ATOM 2066 C C . VAL A 1 272 ? 4.770 -7.245 -22.616 1.00 90.88 272 VAL A C 1
ATOM 2068 O O . VAL A 1 272 ? 5.021 -8.203 -21.886 1.00 90.88 272 VAL A O 1
ATOM 2071 N N . ARG A 1 273 ? 4.017 -7.384 -23.718 1.00 88.62 273 ARG A N 1
ATOM 2072 C CA . ARG A 1 273 ? 3.611 -8.691 -24.261 1.00 88.62 273 ARG A CA 1
ATOM 2073 C C . ARG A 1 273 ? 4.783 -9.359 -24.982 1.00 88.62 273 ARG A C 1
ATOM 2075 O O . ARG A 1 273 ? 5.472 -8.719 -25.771 1.00 88.62 273 ARG A O 1
ATOM 2082 N N . HIS A 1 274 ? 4.943 -10.658 -24.754 1.00 85.69 274 HIS A N 1
ATOM 2083 C CA . HIS A 1 274 ? 5.846 -11.518 -25.516 1.00 85.69 274 HIS A CA 1
ATOM 2084 C C . HIS A 1 274 ? 5.649 -11.307 -27.029 1.00 85.69 274 HIS A C 1
ATOM 2086 O O . HIS A 1 274 ? 4.525 -11.373 -27.529 1.00 85.69 274 HIS A O 1
ATOM 2092 N N . GLY A 1 275 ? 6.734 -10.994 -27.739 1.00 83.19 275 GLY A N 1
ATOM 2093 C CA . GLY A 1 275 ? 6.735 -10.700 -29.173 1.00 83.19 275 GLY A CA 1
ATOM 2094 C C . GLY A 1 275 ? 6.403 -9.257 -29.594 1.00 83.19 275 GLY A C 1
ATOM 2095 O O . GLY A 1 275 ? 6.259 -9.031 -30.795 1.00 83.19 275 GLY A O 1
ATOM 2096 N N . ASP A 1 276 ? 6.287 -8.269 -28.691 1.00 90.88 276 ASP A N 1
ATOM 2097 C CA . ASP A 1 276 ? 6.084 -6.872 -29.124 1.00 90.88 276 ASP A CA 1
ATOM 2098 C C . ASP A 1 276 ? 7.324 -6.316 -29.850 1.00 90.88 276 ASP A C 1
ATOM 2100 O O . ASP A 1 276 ? 8.357 -6.001 -29.251 1.00 90.88 276 ASP A O 1
ATOM 2104 N N . GLN A 1 277 ? 7.198 -6.155 -31.168 1.00 91.31 277 GLN A N 1
ATOM 2105 C CA . GLN A 1 277 ? 8.290 -5.720 -32.033 1.00 91.31 277 GLN A CA 1
ATOM 2106 C C . GLN A 1 277 ? 8.779 -4.292 -31.734 1.00 91.31 277 GLN A C 1
ATOM 2108 O O . GLN A 1 277 ? 9.944 -3.996 -31.984 1.00 91.31 277 GLN A O 1
ATOM 2113 N N . ARG A 1 278 ? 7.945 -3.403 -31.173 1.00 93.00 278 ARG A N 1
ATOM 2114 C CA . ARG A 1 278 ? 8.354 -2.029 -30.816 1.00 93.00 278 ARG A CA 1
ATOM 2115 C C . ARG A 1 278 ? 9.319 -2.067 -29.636 1.00 93.00 278 ARG A C 1
ATOM 2117 O O . ARG A 1 278 ? 10.348 -1.394 -29.656 1.00 93.00 278 ARG A O 1
ATOM 2124 N N . ALA A 1 279 ? 9.016 -2.906 -28.645 1.00 92.19 279 ALA A N 1
ATOM 2125 C CA . ALA A 1 279 ? 9.884 -3.151 -27.500 1.00 92.19 279 ALA A CA 1
ATOM 2126 C C . ALA A 1 279 ? 11.188 -3.865 -27.891 1.00 92.19 279 ALA A C 1
ATOM 2128 O O . ALA A 1 279 ? 12.253 -3.451 -27.435 1.00 92.19 279 ALA A O 1
ATOM 2129 N N . VAL A 1 280 ? 11.131 -4.873 -28.773 1.00 92.75 280 VAL A N 1
ATOM 2130 C CA . VAL A 1 280 ? 12.337 -5.534 -29.310 1.00 92.75 280 VAL A CA 1
ATOM 2131 C C . VAL A 1 280 ? 13.220 -4.536 -30.064 1.00 92.75 280 VAL A C 1
ATOM 2133 O O . VAL A 1 280 ? 14.402 -4.417 -29.748 1.00 92.75 280 VAL A O 1
ATOM 2136 N N . THR A 1 281 ? 12.663 -3.773 -31.010 1.00 93.69 281 THR A N 1
ATOM 2137 C CA . THR A 1 281 ? 13.436 -2.809 -31.809 1.00 93.69 281 THR A CA 1
ATOM 2138 C C . THR A 1 281 ? 14.073 -1.726 -30.936 1.00 93.69 281 THR A C 1
ATOM 2140 O O . THR A 1 281 ? 15.274 -1.496 -31.045 1.00 93.69 281 THR A O 1
ATOM 2143 N N . ALA A 1 282 ? 13.327 -1.107 -30.016 1.00 92.94 282 ALA A N 1
ATOM 2144 C CA . ALA A 1 282 ? 13.873 -0.056 -29.152 1.00 92.94 282 ALA A CA 1
ATOM 2145 C C . ALA A 1 282 ? 14.904 -0.574 -28.130 1.00 92.94 282 ALA A C 1
ATOM 2147 O O . ALA A 1 282 ? 15.816 0.163 -27.746 1.00 92.94 282 ALA A O 1
ATOM 2148 N N . ALA A 1 283 ? 14.798 -1.836 -27.700 1.00 91.88 283 ALA A N 1
ATOM 2149 C CA . ALA A 1 283 ? 15.827 -2.475 -26.887 1.00 91.88 283 ALA A CA 1
ATOM 2150 C C . ALA A 1 283 ? 17.102 -2.748 -27.710 1.00 91.88 283 ALA A C 1
ATOM 2152 O O . ALA A 1 283 ? 18.194 -2.450 -27.230 1.00 91.88 283 ALA A O 1
ATOM 2153 N N . SER A 1 284 ? 16.993 -3.202 -28.963 1.00 91.94 284 SER A N 1
ATOM 2154 C CA . SER A 1 284 ? 18.146 -3.331 -29.873 1.00 91.94 284 SER A CA 1
ATOM 2155 C C . SER A 1 284 ? 18.813 -1.981 -30.168 1.00 91.94 284 SER A C 1
ATOM 2157 O O . SER A 1 284 ? 20.021 -1.852 -29.976 1.00 91.94 284 SER A O 1
ATOM 2159 N N . GLU A 1 285 ? 18.038 -0.935 -30.488 1.00 92.50 285 GLU A N 1
ATOM 2160 C CA . GLU A 1 285 ? 18.548 0.443 -30.600 1.00 92.50 285 GLU A CA 1
ATOM 2161 C C . GLU A 1 285 ? 19.250 0.908 -29.314 1.00 92.50 285 GLU A C 1
ATOM 2163 O O . GLU A 1 285 ? 20.140 1.757 -29.354 1.00 92.50 285 GLU A O 1
ATOM 2168 N N . CYS A 1 286 ? 18.810 0.436 -28.142 1.00 90.88 286 CYS A N 1
ATOM 2169 C CA . CYS A 1 286 ? 19.477 0.727 -26.878 1.00 90.88 286 CYS A CA 1
ATOM 2170 C C . CYS A 1 286 ? 20.816 -0.011 -26.774 1.00 90.88 286 CYS A C 1
ATOM 2172 O O . CYS A 1 286 ? 21.780 0.597 -26.327 1.00 90.88 286 CYS A O 1
ATOM 2174 N N . LEU A 1 287 ? 20.914 -1.273 -27.211 1.00 91.56 287 LEU A N 1
ATOM 2175 C CA . LEU A 1 287 ? 22.161 -2.049 -27.173 1.00 91.56 287 LEU A CA 1
ATOM 2176 C C . LEU A 1 287 ? 23.267 -1.432 -28.041 1.00 91.56 287 LEU A C 1
ATOM 2178 O O . LEU A 1 287 ? 24.425 -1.403 -27.626 1.00 91.56 287 LEU A O 1
ATOM 2182 N N . GLU A 1 288 ? 22.907 -0.950 -29.231 1.00 90.06 288 GLU A N 1
ATOM 2183 C CA . GLU A 1 288 ? 23.836 -0.368 -30.209 1.00 90.06 288 GLU A CA 1
ATOM 2184 C C . GLU A 1 288 ? 24.446 0.954 -29.730 1.00 90.06 288 GLU A C 1
ATOM 2186 O O . GLU A 1 288 ? 25.636 1.196 -29.919 1.00 90.06 288 GLU A O 1
ATOM 2191 N N . ARG A 1 289 ? 23.640 1.796 -29.069 1.00 89.62 289 ARG A N 1
ATOM 2192 C CA . ARG A 1 289 ? 24.057 3.111 -28.551 1.00 89.62 289 ARG A CA 1
ATOM 2193 C C . ARG A 1 289 ? 24.727 3.050 -27.174 1.00 89.62 289 ARG A C 1
ATOM 2195 O O . ARG A 1 289 ? 25.183 4.080 -26.683 1.00 89.62 289 ARG A O 1
ATOM 2202 N N . GLU A 1 290 ? 24.736 1.891 -26.515 1.00 89.56 290 GLU A N 1
ATOM 2203 C CA . GLU A 1 290 ? 25.115 1.784 -25.107 1.00 89.56 290 GLU A CA 1
ATOM 2204 C C . GLU A 1 290 ? 26.579 1.393 -24.891 1.00 89.56 290 GLU A C 1
ATOM 2206 O O . GLU A 1 290 ? 27.040 0.332 -25.319 1.00 89.56 290 GLU A O 1
ATOM 2211 N N . ASN A 1 291 ? 27.280 2.209 -24.105 1.00 86.62 291 ASN A N 1
ATOM 2212 C CA . ASN A 1 291 ? 28.659 1.967 -23.686 1.00 86.62 291 ASN A CA 1
ATOM 2213 C C . ASN A 1 291 ? 28.741 1.383 -22.265 1.00 86.62 291 ASN A C 1
ATOM 2215 O O . ASN A 1 291 ? 29.710 0.697 -21.937 1.00 86.62 291 ASN A O 1
ATOM 2219 N N . GLU A 1 292 ? 27.735 1.600 -21.410 1.00 91.12 292 GLU A N 1
ATOM 2220 C CA . GLU A 1 292 ? 27.750 1.092 -20.040 1.00 91.12 292 GLU A CA 1
ATOM 2221 C C . GLU A 1 292 ? 27.454 -0.419 -20.000 1.00 91.12 292 GLU A C 1
ATOM 2223 O O . GLU A 1 292 ? 26.332 -0.871 -20.239 1.00 91.12 292 GLU A O 1
ATOM 2228 N N . ILE A 1 293 ? 28.461 -1.219 -19.627 1.00 90.38 293 ILE A N 1
ATOM 2229 C CA . ILE A 1 293 ? 28.383 -2.692 -19.543 1.00 90.38 293 ILE A CA 1
ATOM 2230 C C . ILE A 1 293 ? 27.181 -3.161 -18.702 1.00 90.38 293 ILE A C 1
ATOM 2232 O O . ILE A 1 293 ? 26.554 -4.171 -19.028 1.00 90.38 293 ILE A O 1
ATOM 2236 N N . SER A 1 294 ? 26.842 -2.432 -17.631 1.00 89.69 294 SER A N 1
ATOM 2237 C CA . SER A 1 294 ? 25.713 -2.775 -16.760 1.00 89.69 294 SER A CA 1
ATOM 2238 C C . SER A 1 294 ? 24.371 -2.679 -17.501 1.00 89.69 294 SER A C 1
ATOM 2240 O O . SER A 1 294 ? 23.551 -3.591 -17.403 1.00 89.69 294 SER A O 1
ATOM 2242 N N . VAL A 1 295 ? 24.179 -1.632 -18.312 1.00 90.19 295 VAL A N 1
ATOM 2243 C CA . VAL A 1 295 ? 22.961 -1.423 -19.097 1.00 90.19 295 VAL A CA 1
ATOM 2244 C C . VAL A 1 295 ? 22.909 -2.418 -20.250 1.00 90.19 295 VAL A C 1
ATOM 2246 O O . VAL A 1 295 ? 21.873 -3.045 -20.439 1.00 90.19 295 VAL A O 1
ATOM 2249 N N . ARG A 1 296 ? 24.027 -2.678 -20.950 1.00 93.56 296 ARG A N 1
ATOM 2250 C CA . ARG A 1 296 ? 24.093 -3.713 -22.007 1.00 93.56 296 ARG A CA 1
ATOM 2251 C C . ARG A 1 296 ? 23.631 -5.087 -21.499 1.00 93.56 296 ARG A C 1
ATOM 2253 O O . ARG A 1 296 ? 22.921 -5.790 -22.214 1.00 93.56 296 ARG A O 1
ATOM 2260 N N . ARG A 1 297 ? 23.973 -5.455 -20.255 1.00 91.81 297 ARG A N 1
ATOM 2261 C CA . ARG A 1 297 ? 23.470 -6.681 -19.601 1.00 91.81 297 ARG A CA 1
ATOM 2262 C C . ARG A 1 297 ? 21.954 -6.635 -19.378 1.00 91.81 297 ARG A C 1
ATOM 2264 O O . ARG A 1 297 ? 21.277 -7.584 -19.770 1.00 91.81 297 ARG A O 1
ATOM 2271 N N . SER A 1 298 ? 21.415 -5.540 -18.830 1.00 91.38 298 SER A N 1
ATOM 2272 C CA . SER A 1 298 ? 19.959 -5.348 -18.696 1.00 91.38 298 SER A CA 1
ATOM 2273 C C . SER A 1 298 ? 19.236 -5.393 -20.051 1.00 91.38 298 SER A C 1
ATOM 2275 O O . SER A 1 298 ? 18.145 -5.951 -20.124 1.00 91.38 298 SER A O 1
ATOM 2277 N N . VAL A 1 299 ? 19.836 -4.873 -21.132 1.00 91.88 299 VAL A N 1
ATOM 2278 C CA . VAL A 1 299 ? 19.253 -4.919 -22.486 1.00 91.88 299 VAL A CA 1
ATOM 2279 C C . VAL A 1 299 ? 19.163 -6.352 -23.004 1.00 91.88 299 VAL A C 1
ATOM 2281 O O . VAL A 1 299 ? 18.090 -6.771 -23.426 1.00 91.88 299 VAL A O 1
ATOM 2284 N N . VAL A 1 300 ? 20.250 -7.128 -22.933 1.00 92.69 300 VAL A N 1
ATOM 2285 C CA . VAL A 1 300 ? 20.248 -8.539 -23.366 1.00 92.69 300 VAL A CA 1
ATOM 2286 C C . VAL A 1 300 ? 19.247 -9.367 -22.550 1.00 92.69 300 VAL A C 1
ATOM 2288 O O . VAL A 1 300 ? 18.518 -10.181 -23.116 1.00 92.69 300 VAL A O 1
ATOM 2291 N N . GLN A 1 301 ? 19.150 -9.125 -21.239 1.00 90.44 301 GLN A N 1
ATOM 2292 C CA . GLN A 1 301 ? 18.179 -9.802 -20.377 1.00 90.44 301 GLN A CA 1
ATOM 2293 C C . GLN A 1 301 ? 16.725 -9.413 -20.708 1.00 90.44 301 GLN A C 1
ATOM 2295 O O . GLN A 1 301 ? 15.854 -10.281 -20.740 1.00 90.44 301 GLN A O 1
ATOM 2300 N N . ALA A 1 302 ? 16.456 -8.136 -20.996 1.00 89.81 302 ALA A N 1
ATOM 2301 C CA . ALA A 1 302 ? 15.132 -7.674 -21.408 1.00 89.81 302 ALA A CA 1
ATOM 2302 C C . ALA A 1 302 ? 14.738 -8.221 -22.791 1.00 89.81 302 ALA A C 1
ATOM 2304 O O . ALA A 1 302 ? 13.621 -8.709 -22.948 1.00 89.81 302 ALA A O 1
ATOM 2305 N N . LEU A 1 303 ? 15.659 -8.222 -23.763 1.00 91.50 303 LEU A N 1
ATOM 2306 C CA . LEU A 1 303 ? 15.454 -8.825 -25.084 1.00 91.50 303 LEU A CA 1
ATOM 2307 C C . LEU A 1 303 ? 15.107 -10.314 -24.976 1.00 91.50 303 LEU A C 1
ATOM 2309 O O . LEU A 1 303 ? 14.140 -10.747 -25.594 1.00 91.50 303 LEU A O 1
ATOM 2313 N N . ALA A 1 304 ? 15.829 -11.081 -24.154 1.00 90.44 304 ALA A N 1
ATOM 2314 C CA . ALA A 1 304 ? 15.546 -12.503 -23.951 1.00 90.44 304 ALA A CA 1
ATOM 2315 C C . ALA A 1 304 ? 14.131 -12.759 -23.392 1.00 90.44 304 ALA A C 1
ATOM 2317 O O . ALA A 1 304 ? 13.476 -13.713 -23.801 1.00 90.44 304 ALA A O 1
ATOM 2318 N N . LEU A 1 305 ? 13.639 -11.897 -22.494 1.00 87.50 305 LEU A N 1
ATOM 2319 C CA . LEU A 1 305 ? 12.302 -12.016 -21.899 1.00 87.50 305 LEU A CA 1
ATOM 2320 C C . LEU A 1 305 ? 11.179 -11.536 -22.834 1.00 87.50 305 LEU A C 1
ATOM 2322 O O . LEU A 1 305 ? 10.111 -12.145 -22.869 1.00 87.50 305 LEU A O 1
ATOM 2326 N N . VAL A 1 306 ? 11.407 -10.463 -23.599 1.00 85.75 306 VAL A N 1
ATOM 2327 C CA . VAL A 1 306 ? 10.407 -9.884 -24.515 1.00 85.75 306 VAL A CA 1
ATOM 2328 C C . VAL A 1 306 ? 10.311 -10.670 -25.831 1.00 85.75 306 VAL A C 1
ATOM 2330 O O . VAL A 1 306 ? 9.220 -10.771 -26.386 1.00 85.75 306 VAL A O 1
ATOM 2333 N N . ALA A 1 307 ? 11.410 -11.256 -26.322 1.00 83.44 307 ALA A N 1
ATOM 2334 C CA . ALA A 1 307 ? 11.435 -12.037 -27.564 1.00 83.44 307 ALA A CA 1
ATOM 2335 C C . ALA A 1 307 ? 11.113 -13.536 -27.382 1.00 83.44 307 ALA A C 1
ATOM 2337 O O . ALA A 1 307 ? 10.826 -14.215 -28.370 1.00 83.44 307 ALA A O 1
ATOM 2338 N N . ALA A 1 308 ? 11.144 -14.062 -26.150 1.00 74.56 308 ALA A N 1
ATOM 2339 C CA . ALA A 1 308 ? 10.585 -15.381 -25.850 1.00 74.56 308 ALA A CA 1
ATOM 2340 C C . ALA A 1 308 ? 9.074 -15.404 -26.146 1.00 74.56 308 ALA A C 1
ATOM 2342 O O . ALA A 1 308 ? 8.393 -14.403 -25.918 1.00 74.56 308 ALA A O 1
ATOM 2343 N N . LYS A 1 309 ? 8.578 -16.537 -26.659 1.00 56.38 309 LYS A N 1
ATOM 2344 C CA . LYS A 1 309 ? 7.162 -16.797 -26.972 1.00 56.38 309 LYS A CA 1
ATOM 2345 C C . LYS A 1 309 ? 6.473 -17.545 -25.836 1.00 56.38 309 LYS A C 1
ATOM 2347 O O . LYS A 1 309 ? 7.138 -18.447 -25.281 1.00 56.38 309 LYS A O 1
#

pLDDT: mean 86.8, std 18.89, range [28.64, 98.38]

Foldseek 3Di:
DDDDDDDDDDDDDDDDDDDDDDDDDDDPDPDPQLWAFEWEAEPVGDIDTDTHRQADFQLVVLVVCCVPVVAHSQQWQKDDPHDGGDRGDGNVVVDPDPHSYHYIYIDTDCVRLLVQCPDPDLVSLLVSLVNLLSCACVCPPVSLVSLLVQLPPPDLSNNVSSLNSNLRNAAAVRVVSVVSLLVCCPPPDVSSVLSSLSSLLRRYDAQDLVNLVSLLVQLVDPDLSSLVSSLVSCLRRHPADRPNNVVSLLVQLPDPDLSSVLSSLSSLLRHYAAPPVSSLVSLVVSCVPDDDPVSVVSSVVSNVSNPDD

Nearest PDB structures (foldseek):
  8cmr-assembly1_B  TM=9.016E-01  e=2.732E-04  Homo sapiens
  5v5i-assembly2_D  TM=8.987E-01  e=3.005E-04  synthetic construct
  6gf1-assembly1_A  TM=9.056E-01  e=3.636E-04  Homo sapiens
  5v5g-assembly2_D  TM=8.758E-01  e=4.839E-04  synthetic construct
  9emk-assembly3_F  TM=8.264E-01  e=2.258E-04  Homo sapiens